Protein AF-A0AAV3XJ51-F1 (afdb_monomer_lite)

Foldseek 3Di:
DDDLADADDPDFDADPVRHGDVVVVVPPPRDGPDPPDDAADDPDPQLPQLQVLLCVLLVHDTAGQADFSVSSVDDLVSLVSSQVSCVQVQWHDDSVQCVVQRGSNSSSVVTDGHDDDDDDQDQDDDDDDDDPVRVVLVVVVDPCSCVPDDDDDDDDPDDDDVVVVVVVVVVVCRNDVVNVDDDDDDD

Structure (mmCIF, N/CA/C/O backbone):
data_AF-A0AAV3XJ51-F1
#
_entry.id   AF-A0AAV3XJ51-F1
#
loop_
_atom_site.group_PDB
_atom_site.id
_atom_site.type_symbol
_atom_site.label_atom_id
_atom_site.label_alt_id
_atom_site.label_comp_id
_atom_site.label_asym_id
_atom_site.label_entity_id
_atom_site.label_seq_id
_atom_site.pdbx_PDB_ins_code
_atom_site.Cartn_x
_atom_site.Cartn_y
_atom_site.Cartn_z
_atom_site.occupancy
_atom_site.B_iso_or_equiv
_atom_site.auth_seq_id
_atom_site.auth_comp_id
_atom_site.auth_asym_id
_atom_site.auth_atom_id
_atom_site.pdbx_PDB_model_num
ATOM 1 N N . MET A 1 1 ? 0.225 -11.303 14.166 1.00 56.75 1 MET A N 1
ATOM 2 C CA . MET A 1 1 ? -1.231 -11.486 14.336 1.00 56.75 1 MET A CA 1
ATOM 3 C C . MET A 1 1 ? -1.547 -11.345 15.816 1.00 56.75 1 MET A C 1
ATOM 5 O O . MET A 1 1 ? -1.065 -12.172 16.580 1.00 56.75 1 MET A O 1
ATOM 9 N N . MET A 1 2 ? -2.275 -10.297 16.213 1.00 58.38 2 MET A N 1
ATOM 10 C CA . MET A 1 2 ? -2.903 -10.202 17.539 1.00 58.38 2 MET A CA 1
ATOM 11 C C . MET A 1 2 ? -4.399 -10.511 17.397 1.00 58.38 2 MET A C 1
ATOM 13 O O . MET A 1 2 ? -5.002 -10.034 16.436 1.00 58.38 2 MET A O 1
ATOM 17 N N . PRO A 1 3 ? -4.997 -11.312 18.296 1.00 71.31 3 PRO A N 1
ATOM 18 C CA . PRO A 1 3 ? -6.448 -11.455 18.379 1.00 71.31 3 PRO A CA 1
ATOM 19 C C . PRO A 1 3 ? -7.117 -10.103 18.648 1.00 71.31 3 PRO A C 1
ATOM 21 O O . PRO A 1 3 ? -6.642 -9.349 19.492 1.00 71.31 3 PRO A O 1
ATOM 24 N N . SER A 1 4 ? -8.229 -9.821 17.968 1.00 68.12 4 SER A N 1
ATOM 25 C CA . SER A 1 4 ? -9.024 -8.601 18.179 1.00 68.12 4 SER A CA 1
ATOM 26 C C . SER A 1 4 ? -9.849 -8.627 19.470 1.00 68.12 4 SER A C 1
ATOM 28 O O . SER A 1 4 ? -10.361 -7.601 19.898 1.00 68.12 4 SER A O 1
ATOM 30 N N . ALA A 1 5 ? -9.999 -9.799 20.089 1.00 73.12 5 ALA A N 1
ATOM 31 C CA . ALA A 1 5 ? -10.689 -9.964 21.355 1.00 73.12 5 ALA A CA 1
ATOM 32 C C . ALA A 1 5 ? -10.121 -11.149 22.137 1.00 73.12 5 ALA A C 1
ATOM 34 O O . ALA A 1 5 ? -9.724 -12.169 21.565 1.00 73.12 5 ALA A O 1
ATOM 35 N N . PHE A 1 6 ? -10.157 -11.025 23.460 1.00 79.69 6 PHE A N 1
ATOM 36 C CA . PHE A 1 6 ? -9.876 -12.106 24.391 1.00 79.69 6 PHE A CA 1
ATOM 37 C C . PHE A 1 6 ? -11.105 -12.328 25.260 1.00 79.69 6 PHE A C 1
ATOM 39 O O . PHE A 1 6 ? -11.640 -11.384 25.839 1.00 79.69 6 PHE A O 1
ATOM 46 N N . VAL A 1 7 ? -11.546 -13.581 25.354 1.00 82.88 7 VAL A N 1
ATOM 47 C CA . VAL A 1 7 ? -12.677 -13.959 26.201 1.00 82.88 7 VAL A CA 1
ATOM 48 C C . VAL A 1 7 ? -12.209 -14.999 27.202 1.00 82.88 7 VAL A C 1
ATOM 50 O O . VAL A 1 7 ? -11.633 -16.023 26.833 1.00 82.88 7 VAL A O 1
ATOM 53 N N . MET A 1 8 ? -12.424 -14.704 28.480 1.00 84.38 8 MET A N 1
ATOM 54 C CA . MET A 1 8 ? -12.081 -15.602 29.570 1.00 84.38 8 MET A CA 1
ATOM 55 C C . MET A 1 8 ? -13.185 -16.649 29.725 1.00 84.38 8 MET A C 1
ATOM 57 O O . MET A 1 8 ? -14.366 -16.315 29.787 1.00 84.38 8 MET A O 1
ATOM 61 N N . LEU A 1 9 ? -12.789 -17.919 29.759 1.00 86.75 9 LEU A N 1
ATOM 62 C CA . LEU A 1 9 ? -13.674 -19.060 29.966 1.00 86.75 9 LEU A CA 1
ATOM 63 C C . LEU A 1 9 ? -13.204 -19.824 31.198 1.00 86.75 9 LEU A C 1
ATOM 65 O O . LEU A 1 9 ? -12.004 -20.043 31.361 1.00 86.75 9 LEU A O 1
ATOM 69 N N . GLU A 1 10 ? -14.140 -20.288 32.023 1.00 87.75 10 GLU A N 1
ATOM 70 C CA . GLU A 1 10 ? -13.815 -21.176 33.147 1.00 87.75 10 GLU A CA 1
ATOM 71 C C . GLU A 1 10 ? -13.295 -22.538 32.662 1.00 87.75 10 GLU A C 1
ATOM 73 O O . GLU A 1 10 ? -12.409 -23.129 33.275 1.00 87.75 10 GLU A O 1
ATOM 78 N N . SER A 1 11 ? -13.827 -23.040 31.542 1.00 90.44 11 SER A N 1
ATOM 79 C CA . SER A 1 11 ? -13.366 -24.273 30.903 1.00 90.44 11 SER A CA 1
ATOM 80 C C . SER A 1 11 ? -13.650 -24.273 29.400 1.00 90.44 11 SER A C 1
ATOM 82 O O . SER A 1 11 ? -14.574 -23.613 28.923 1.00 90.44 11 SER A O 1
ATOM 84 N N . LEU A 1 12 ? -12.840 -25.015 28.638 1.00 92.12 12 LEU A N 1
ATOM 85 C CA . LEU A 1 12 ? -13.081 -25.230 27.211 1.00 92.12 12 LEU A CA 1
ATOM 86 C C . LEU A 1 12 ? -14.122 -26.343 27.027 1.00 92.12 12 LEU A C 1
ATOM 88 O O . LEU A 1 12 ? -13.946 -27.414 27.610 1.00 92.12 12 LEU A O 1
ATOM 92 N N . PRO A 1 13 ? -15.159 -26.153 26.192 1.00 92.69 13 PRO A N 1
ATOM 93 C CA . PRO A 1 13 ? -16.050 -27.244 25.835 1.00 92.69 13 PRO A CA 1
ATOM 94 C C . PRO A 1 13 ? -15.270 -28.270 25.006 1.00 92.69 13 PRO A C 1
ATOM 96 O O . PRO A 1 13 ? -14.570 -27.921 24.049 1.00 92.69 13 PRO A O 1
ATOM 99 N N . LEU A 1 14 ? -15.369 -29.541 25.390 1.00 95.81 14 LEU A N 1
ATOM 100 C CA . LEU A 1 14 ? -14.662 -30.643 24.744 1.00 95.81 14 LEU A CA 1
ATOM 101 C C . LEU A 1 14 ? -15.659 -31.637 24.143 1.00 95.81 14 LEU A C 1
ATOM 103 O O . LEU A 1 14 ? -16.679 -31.966 24.745 1.00 95.81 14 LEU A O 1
ATOM 107 N N . LEU A 1 15 ? -15.317 -32.166 22.974 1.00 94.75 15 LEU A N 1
ATOM 108 C CA . LEU A 1 15 ? -15.937 -33.346 22.387 1.00 94.75 15 LEU A CA 1
ATOM 109 C C . LEU A 1 15 ? -15.584 -34.599 23.214 1.00 94.75 15 LEU A C 1
ATOM 111 O O . LEU A 1 15 ? -14.563 -34.610 23.907 1.00 94.75 15 LEU A O 1
ATOM 115 N N . PRO A 1 16 ? -16.326 -35.716 23.071 1.00 95.31 16 PRO A N 1
ATOM 116 C CA . PRO A 1 16 ? -16.031 -36.970 23.780 1.00 95.31 16 PRO A CA 1
ATOM 117 C C . PRO A 1 16 ? -14.617 -37.529 23.550 1.00 95.31 16 PRO A C 1
ATOM 119 O O . PRO A 1 16 ? -14.114 -38.307 24.352 1.00 95.31 16 PRO A O 1
ATOM 122 N N . ASN A 1 17 ?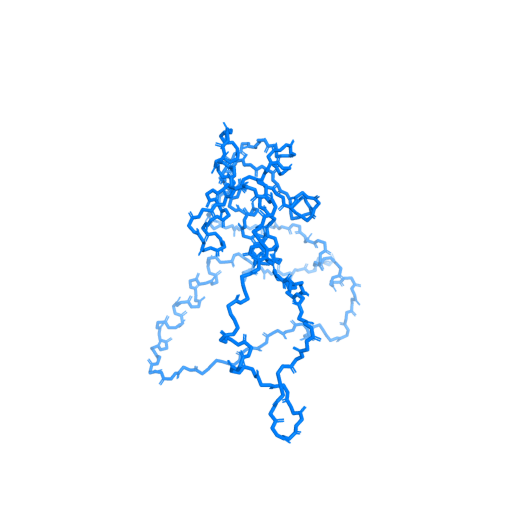 -13.962 -37.136 22.454 1.00 93.62 17 ASN A N 1
ATOM 123 C CA . ASN A 1 17 ? -12.582 -37.511 22.132 1.00 93.62 17 ASN A CA 1
ATOM 124 C C . ASN A 1 17 ? -11.525 -36.539 22.702 1.00 93.62 17 ASN A C 1
ATOM 126 O O . ASN A 1 17 ? -10.361 -36.617 22.313 1.00 93.62 17 ASN A O 1
ATOM 130 N N . GLY A 1 18 ? -11.925 -35.598 23.562 1.00 93.25 18 GLY A N 1
ATOM 131 C CA . GLY A 1 18 ? -11.048 -34.626 24.217 1.00 93.25 18 GLY A CA 1
ATOM 132 C C . GLY A 1 18 ? -10.626 -33.435 23.351 1.00 93.25 18 GLY A C 1
ATOM 133 O O . GLY A 1 18 ? -9.876 -32.584 23.822 1.00 93.25 18 GLY A O 1
ATOM 134 N N . LYS A 1 19 ? -11.081 -33.337 22.094 1.00 95.44 19 LYS A N 1
ATOM 135 C CA . LYS A 1 19 ? -10.822 -32.159 21.248 1.00 95.44 19 LYS A CA 1
ATOM 136 C C . LYS A 1 19 ? -11.759 -31.015 21.615 1.00 95.44 19 LYS A C 1
ATOM 138 O O . LYS A 1 19 ? -12.900 -31.256 21.983 1.00 95.44 19 LYS A O 1
ATOM 143 N N . VAL A 1 20 ? -11.305 -29.779 21.430 1.00 94.69 20 VAL A N 1
ATOM 144 C CA . VAL A 1 20 ? -12.143 -28.585 21.615 1.00 94.69 20 VAL A CA 1
ATOM 145 C C . VAL A 1 20 ? -13.349 -28.624 20.676 1.00 94.69 20 VAL A C 1
ATOM 147 O O . VAL A 1 20 ? -13.193 -28.762 19.459 1.00 94.69 20 VAL A O 1
ATOM 150 N N . ASP A 1 21 ? -14.540 -28.461 21.242 1.00 94.50 21 ASP A N 1
ATOM 151 C CA . ASP A 1 21 ? -15.780 -28.317 20.492 1.00 94.50 21 ASP A CA 1
ATOM 152 C C . ASP A 1 21 ? -15.937 -26.863 20.020 1.00 94.50 21 ASP A C 1
ATOM 154 O O . ASP A 1 21 ? -16.404 -25.977 20.738 1.00 94.50 21 ASP A O 1
ATOM 158 N N . ARG A 1 22 ? -15.515 -26.608 18.777 1.00 90.94 22 ARG A N 1
ATOM 159 C CA . ARG A 1 22 ? -15.607 -25.278 18.157 1.00 90.94 22 ARG A CA 1
ATOM 160 C C . ARG A 1 22 ? -17.047 -24.832 17.911 1.00 90.94 22 ARG A C 1
ATOM 162 O O . ARG A 1 22 ? -17.290 -23.633 17.883 1.00 90.94 22 ARG A O 1
ATOM 169 N N . ILE A 1 23 ? -17.984 -25.764 17.726 1.00 87.38 23 ILE A N 1
ATOM 170 C CA . ILE A 1 23 ? -19.395 -25.426 17.505 1.00 87.38 23 ILE A CA 1
ATOM 171 C C . ILE A 1 23 ? -20.004 -24.960 18.825 1.00 87.38 23 ILE A C 1
ATOM 173 O O . ILE A 1 23 ? -20.676 -23.934 18.855 1.00 87.38 23 ILE A O 1
ATOM 177 N N . ALA A 1 24 ? -19.710 -25.660 19.923 1.00 88.75 24 ALA 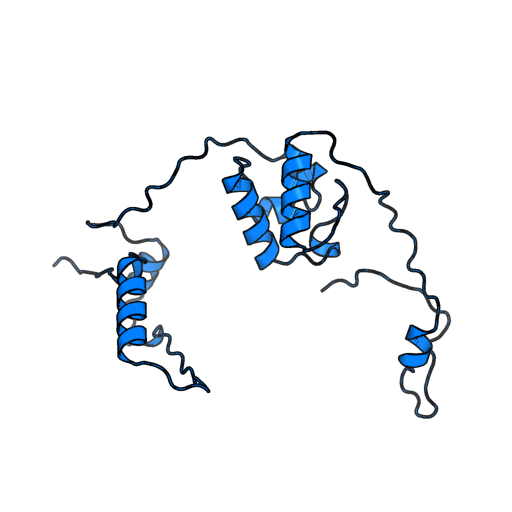A N 1
ATOM 178 C CA . ALA A 1 24 ? -20.105 -25.211 21.252 1.00 88.75 24 ALA A CA 1
ATOM 179 C C . ALA A 1 24 ? -19.518 -23.827 21.576 1.00 88.75 24 ALA A C 1
ATOM 181 O O . ALA A 1 24 ? -20.255 -22.968 22.046 1.00 88.75 24 ALA A O 1
ATOM 182 N N . LEU A 1 25 ? -18.240 -23.574 21.251 1.00 86.94 25 LEU A N 1
ATOM 183 C CA . LEU A 1 25 ? -17.618 -22.252 21.426 1.00 86.94 25 LEU A CA 1
ATOM 184 C C . LEU A 1 25 ? -18.322 -21.135 20.641 1.00 86.94 25 LEU A C 1
ATOM 186 O O . LEU A 1 25 ? -18.469 -20.043 21.175 1.00 86.94 25 LEU A O 1
ATOM 190 N N . LEU A 1 26 ? -18.757 -21.393 19.403 1.00 82.25 26 LEU A N 1
ATOM 191 C CA . LEU A 1 26 ? -19.471 -20.406 18.578 1.00 82.25 26 LEU A CA 1
ATOM 192 C C . LEU A 1 26 ? -20.866 -20.066 19.123 1.00 82.25 26 LEU A C 1
ATOM 194 O O . LEU A 1 26 ? -21.370 -18.980 18.857 1.00 82.25 26 LEU A O 1
ATOM 198 N N . HIS A 1 27 ? -21.492 -20.990 19.857 1.00 82.69 27 HIS A N 1
ATOM 199 C CA . HIS A 1 27 ? -22.813 -20.792 20.461 1.00 82.69 27 HIS A CA 1
ATOM 200 C C . HIS A 1 27 ? -22.766 -20.237 21.883 1.00 82.69 27 HIS A C 1
ATOM 202 O O . HIS A 1 27 ? -23.802 -19.834 22.416 1.00 82.69 27 HIS A O 1
ATOM 208 N N . LEU A 1 28 ? -21.593 -20.208 22.515 1.00 80.25 28 LEU A N 1
ATOM 209 C CA . LEU A 1 28 ? -21.421 -19.373 23.687 1.00 80.25 28 LEU A CA 1
ATOM 210 C C . LEU A 1 28 ? -21.605 -17.930 23.200 1.00 80.25 28 LEU A C 1
ATOM 212 O O . LEU A 1 28 ? -20.899 -17.495 22.293 1.00 80.25 28 LEU A O 1
ATOM 216 N N . ASN A 1 29 ? -22.571 -17.199 23.763 1.00 68.00 29 ASN A N 1
ATOM 217 C CA . ASN A 1 29 ? -22.740 -15.761 23.531 1.00 68.00 29 ASN A CA 1
ATOM 218 C C . ASN A 1 29 ? -21.563 -15.015 24.179 1.00 68.00 29 ASN A C 1
ATOM 220 O O . ASN A 1 29 ? -21.716 -14.315 25.179 1.00 68.00 29 ASN A O 1
ATOM 224 N N . LEU A 1 30 ? -20.364 -15.248 23.648 1.00 70.81 30 LEU A N 1
ATOM 225 C CA . LEU A 1 30 ? -19.116 -14.625 24.034 1.00 70.81 30 LEU A CA 1
ATOM 226 C C . LEU A 1 30 ? -19.161 -13.218 23.473 1.00 70.81 30 LEU A C 1
ATOM 228 O O . LEU A 1 30 ? -18.618 -12.942 22.407 1.00 70.81 30 LEU A O 1
ATOM 232 N N . THR A 1 31 ? -19.872 -12.338 24.166 1.00 64.38 31 THR A N 1
ATOM 233 C CA . THR A 1 31 ? -19.753 -10.915 23.905 1.00 64.38 31 THR A CA 1
ATOM 234 C C . THR A 1 31 ? -18.346 -10.540 24.353 1.00 64.38 31 THR A C 1
ATOM 236 O O . THR A 1 31 ? -18.052 -10.655 25.549 1.00 64.38 31 THR A O 1
ATOM 239 N N . PRO A 1 32 ? -17.439 -10.161 23.435 1.00 63.16 32 PRO A N 1
ATOM 240 C CA . PRO A 1 32 ? -16.202 -9.545 23.870 1.00 63.16 32 PRO A CA 1
ATOM 241 C C . PRO A 1 32 ? -16.565 -8.333 24.741 1.00 63.16 32 PRO A C 1
ATOM 243 O O . PRO A 1 32 ? -17.613 -7.719 24.506 1.00 63.16 32 PRO A O 1
ATOM 246 N N . PRO A 1 33 ? -15.765 -8.008 25.770 1.00 60.94 33 PRO A N 1
ATOM 247 C CA . PRO A 1 33 ? -15.978 -6.774 26.517 1.00 60.94 33 PRO A CA 1
ATOM 248 C C . PRO A 1 33 ? -16.135 -5.615 25.525 1.00 60.94 33 PRO A C 1
ATOM 250 O O . PRO A 1 33 ? -15.446 -5.602 24.500 1.00 60.94 33 PRO A O 1
ATOM 253 N N . GLU A 1 34 ? -17.077 -4.698 25.786 1.00 58.47 34 GLU A N 1
ATOM 254 C CA . GLU A 1 34 ? -17.223 -3.515 24.935 1.00 58.47 34 GLU A CA 1
ATOM 255 C C . GLU A 1 34 ? -15.841 -2.868 24.780 1.00 58.47 34 GLU A C 1
ATOM 257 O O . GLU A 1 34 ? -15.127 -2.747 25.784 1.00 58.47 34 GLU A O 1
ATOM 262 N N . PRO A 1 35 ? -15.431 -2.503 23.551 1.00 58.03 35 PRO A N 1
ATOM 263 C CA . PRO A 1 35 ? -14.169 -1.811 23.362 1.00 58.03 35 PRO A CA 1
ATOM 264 C C . PRO A 1 35 ? -14.147 -0.596 24.295 1.00 58.03 35 PRO A C 1
ATOM 266 O O . PRO A 1 35 ? -15.081 0.208 24.298 1.00 58.03 35 PRO A O 1
ATOM 269 N N . GLU A 1 36 ? -13.103 -0.475 25.122 1.00 55.19 36 GLU A N 1
ATOM 270 C CA . GLU A 1 36 ? -12.971 0.647 26.066 1.00 55.19 36 GLU A CA 1
ATOM 271 C C . GLU A 1 36 ? -13.003 2.001 25.332 1.00 55.19 36 GLU A C 1
ATOM 273 O O . GLU A 1 36 ? -13.420 3.024 25.884 1.00 55.19 36 GLU A O 1
ATOM 278 N N . THR A 1 37 ? -12.612 2.005 24.056 1.00 60.31 37 THR A N 1
ATOM 279 C CA . THR A 1 37 ? -12.698 3.145 23.154 1.00 60.31 37 THR A CA 1
ATOM 280 C C . THR A 1 37 ? -14.125 3.331 22.645 1.00 60.31 37 THR A C 1
ATOM 282 O O . THR A 1 37 ? -14.569 2.741 21.662 1.00 60.31 37 THR A O 1
ATOM 285 N N . LYS A 1 38 ? -14.856 4.237 23.301 1.00 69.44 38 LYS A N 1
ATOM 286 C CA . LYS A 1 38 ? -16.087 4.802 22.737 1.00 69.44 38 LYS A CA 1
ATOM 287 C C . LYS A 1 38 ? -15.787 5.374 21.354 1.00 69.44 38 LYS A C 1
ATOM 289 O O . LYS A 1 38 ? -14.807 6.094 21.184 1.00 69.44 38 LYS A O 1
ATOM 294 N N . PHE A 1 39 ? -16.667 5.110 20.394 1.00 83.00 39 PHE A N 1
ATOM 295 C CA . PHE A 1 39 ? -16.602 5.737 19.081 1.00 83.00 39 PHE A CA 1
ATOM 296 C C . PHE A 1 39 ? -16.615 7.270 19.220 1.00 83.00 39 PHE A C 1
ATOM 298 O O . PHE A 1 39 ? -17.572 7.848 19.741 1.00 83.00 39 PHE A O 1
ATOM 305 N N . VAL A 1 40 ? -15.549 7.923 18.750 1.00 91.81 40 VAL A N 1
ATOM 306 C CA . VAL A 1 40 ? -15.416 9.387 18.719 1.00 91.81 40 VAL A CA 1
ATOM 307 C C . VAL A 1 40 ? -15.266 9.837 17.273 1.00 91.81 40 VAL A C 1
ATOM 309 O O . VAL A 1 40 ? -14.356 9.399 16.569 1.00 91.81 40 VAL A O 1
ATOM 312 N N . GLN A 1 41 ? -16.164 10.719 16.833 1.00 91.94 41 GLN A N 1
ATOM 313 C CA . GLN A 1 41 ? -16.151 11.243 15.469 1.00 91.94 41 GLN A CA 1
ATOM 314 C C . GLN A 1 41 ? -14.988 12.224 15.240 1.00 91.94 41 GLN A C 1
ATOM 316 O O . GLN A 1 41 ? -14.598 12.933 16.170 1.00 91.94 41 GLN A O 1
ATOM 321 N N . PRO A 1 42 ? -14.479 12.321 13.997 1.00 92.69 42 PRO A N 1
ATOM 322 C CA . PRO A 1 42 ? -13.542 13.362 13.593 1.00 92.69 42 PRO A CA 1
ATOM 323 C C . PRO A 1 42 ? -14.037 14.772 13.920 1.00 92.69 42 PRO A C 1
ATOM 325 O O . PRO A 1 42 ? -15.171 15.132 13.610 1.00 92.69 42 PRO A O 1
ATOM 328 N N . THR A 1 43 ? -13.159 15.582 14.500 1.00 93.56 43 THR A N 1
ATOM 329 C CA . THR A 1 43 ? -13.424 16.978 14.877 1.00 93.56 43 THR A CA 1
ATOM 330 C C . THR A 1 43 ? -12.714 17.975 13.964 1.00 93.56 43 THR A C 1
ATOM 332 O O . THR A 1 43 ? -13.182 19.102 13.796 1.00 93.56 43 THR A O 1
ATOM 335 N N . THR A 1 44 ? -11.610 17.566 13.331 1.00 95.56 44 THR A N 1
ATOM 336 C CA . THR A 1 44 ? -10.832 18.401 12.406 1.00 95.56 44 THR A CA 1
ATOM 337 C C . THR A 1 44 ? -10.932 17.924 10.956 1.00 95.56 44 THR A C 1
ATOM 339 O O . THR A 1 44 ? -11.225 16.762 10.670 1.00 95.56 44 THR A O 1
ATOM 342 N N . THR A 1 45 ? -10.622 18.813 10.006 1.00 95.19 45 THR A N 1
ATOM 343 C CA . THR A 1 45 ? -10.569 18.469 8.575 1.00 95.19 45 THR A CA 1
ATOM 344 C C . THR A 1 45 ? -9.567 17.346 8.287 1.00 95.19 45 THR A C 1
ATOM 346 O O . THR A 1 45 ? -9.852 16.474 7.471 1.00 95.19 45 THR A O 1
ATOM 349 N N . ILE A 1 46 ? -8.410 17.343 8.963 1.00 96.44 46 ILE A N 1
ATOM 350 C CA . ILE A 1 46 ? -7.376 16.310 8.790 1.00 96.44 46 ILE A CA 1
ATOM 351 C C . ILE A 1 46 ? -7.899 14.957 9.275 1.00 96.44 46 ILE A C 1
ATOM 353 O O . ILE A 1 46 ? -7.815 13.975 8.540 1.00 96.44 46 ILE A O 1
ATOM 357 N N . GLU A 1 47 ? -8.494 14.914 10.470 1.00 97.56 47 GLU A N 1
ATOM 358 C CA . GLU A 1 47 ? -9.101 13.693 11.010 1.00 97.56 47 GLU A CA 1
ATOM 359 C C . GLU A 1 47 ? -10.198 13.161 10.084 1.00 97.56 47 GLU A C 1
ATOM 361 O O . GLU A 1 47 ? -10.244 11.964 9.821 1.00 97.56 47 GLU A O 1
ATOM 366 N N . GLY A 1 48 ? -11.045 14.038 9.536 1.00 97.19 48 GLY A N 1
ATOM 367 C CA . GLY A 1 48 ? -12.117 13.643 8.619 1.00 97.19 48 GLY A CA 1
ATOM 368 C C . GLY A 1 48 ? -11.589 13.019 7.325 1.00 97.19 48 GLY A C 1
ATOM 369 O O . GLY A 1 48 ? -12.114 12.004 6.862 1.00 97.19 48 GLY A O 1
ATOM 370 N N . VAL A 1 49 ? -10.518 13.582 6.756 1.00 97.19 49 VAL A N 1
ATOM 371 C CA . VAL A 1 49 ? -9.850 13.016 5.573 1.00 97.19 49 VAL A CA 1
ATOM 372 C C . VAL A 1 49 ? -9.233 11.654 5.896 1.00 97.19 49 VAL A C 1
ATOM 374 O O . VAL A 1 49 ? -9.431 10.704 5.139 1.00 97.19 49 VAL A O 1
ATOM 377 N N . LEU A 1 50 ? -8.520 11.535 7.019 1.00 97.69 50 LEU A N 1
ATOM 378 C CA . LEU A 1 50 ? -7.898 10.277 7.436 1.00 97.69 50 LEU A CA 1
ATOM 379 C C . LEU A 1 50 ? -8.940 9.192 7.735 1.00 97.69 50 LEU A C 1
ATOM 381 O O . LEU A 1 50 ? -8.795 8.078 7.237 1.00 97.69 50 LEU A O 1
ATOM 385 N N . ALA A 1 51 ? -10.017 9.526 8.450 1.00 97.75 51 ALA A N 1
ATOM 386 C CA . ALA A 1 51 ? -11.114 8.608 8.754 1.00 97.75 51 ALA A CA 1
ATOM 387 C C . ALA A 1 51 ? -11.762 8.054 7.486 1.00 97.75 51 ALA A C 1
ATOM 389 O O . ALA A 1 51 ? -11.957 6.845 7.366 1.00 97.75 51 ALA A O 1
ATOM 390 N N . LYS A 1 52 ? -12.022 8.919 6.498 1.00 97.75 52 LYS A N 1
ATOM 391 C CA . LYS A 1 52 ? -12.550 8.495 5.198 1.00 97.75 52 LYS A CA 1
ATOM 392 C C . LYS A 1 52 ? -11.588 7.547 4.479 1.00 97.75 52 LYS A C 1
ATOM 394 O O . LYS A 1 52 ? -12.008 6.503 3.989 1.00 97.75 52 LYS A O 1
ATOM 399 N N . ILE A 1 53 ? -10.300 7.888 4.426 1.00 97.81 53 ILE A N 1
ATOM 400 C CA . ILE A 1 53 ? -9.283 7.043 3.787 1.00 97.81 53 ILE A CA 1
ATOM 401 C C . ILE A 1 53 ? -9.211 5.673 4.468 1.00 97.81 53 ILE A C 1
ATOM 403 O O . ILE A 1 53 ? -9.134 4.655 3.782 1.00 97.81 53 ILE A O 1
ATOM 407 N N . TRP A 1 54 ? -9.240 5.635 5.800 1.00 97.75 54 TRP A N 1
ATOM 408 C CA . TRP A 1 54 ? -9.175 4.393 6.566 1.00 97.75 54 TRP A CA 1
ATOM 409 C C . TRP A 1 54 ? -10.405 3.527 6.333 1.00 97.75 54 TRP A C 1
ATOM 411 O O . TRP A 1 54 ? -10.241 2.357 6.001 1.00 97.75 54 TRP A O 1
ATOM 421 N N . ALA A 1 55 ? -11.606 4.105 6.393 1.00 97.06 55 ALA A N 1
ATOM 422 C CA . ALA A 1 55 ? -12.853 3.409 6.083 1.00 97.06 55 ALA A CA 1
ATOM 423 C C . ALA A 1 55 ? -12.809 2.751 4.690 1.00 97.06 55 ALA A C 1
ATOM 425 O O . ALA A 1 55 ? -13.124 1.571 4.538 1.00 97.06 55 ALA A O 1
ATOM 426 N N . GLU A 1 56 ? -12.331 3.473 3.671 1.00 97.25 56 GLU A N 1
ATOM 427 C CA . GLU A 1 56 ? -12.222 2.948 2.306 1.00 97.25 56 GLU A CA 1
ATOM 428 C C . GLU A 1 56 ? -11.162 1.843 2.149 1.00 97.25 56 GLU A C 1
ATOM 430 O O . GLU A 1 56 ? -11.357 0.908 1.370 1.00 97.25 56 GLU A O 1
ATOM 435 N N . VAL A 1 57 ? -10.013 1.967 2.821 1.00 96.81 57 VAL A N 1
ATOM 436 C CA . VAL A 1 57 ? -8.908 0.998 2.717 1.00 96.81 57 VAL A CA 1
ATOM 437 C C . VAL A 1 57 ? -9.222 -0.275 3.504 1.00 96.81 57 VAL A C 1
ATOM 439 O O . VAL A 1 57 ? -9.010 -1.372 2.992 1.00 96.81 57 VAL A O 1
ATOM 442 N N . LEU A 1 58 ? -9.773 -0.128 4.709 1.00 95.19 58 LEU A N 1
ATOM 443 C CA . LEU A 1 58 ? -10.166 -1.228 5.594 1.00 95.19 58 LEU A CA 1
ATOM 444 C C . LEU A 1 58 ? -11.519 -1.845 5.202 1.00 95.19 58 LEU A C 1
ATOM 446 O O . LEU A 1 58 ? -11.840 -2.942 5.648 1.00 95.19 58 LEU A O 1
ATOM 450 N N . ARG A 1 59 ? -12.288 -1.177 4.327 1.00 95.69 59 ARG A N 1
ATOM 451 C CA . ARG A 1 59 ? -13.627 -1.588 3.864 1.00 95.69 59 ARG A CA 1
ATOM 452 C C . ARG A 1 59 ? -14.636 -1.731 5.008 1.00 95.69 59 ARG A C 1
ATOM 454 O O . ARG A 1 59 ? -15.400 -2.692 5.053 1.00 95.69 59 ARG A O 1
ATOM 461 N N . ILE A 1 60 ? -14.643 -0.751 5.903 1.00 94.06 60 ILE A N 1
ATOM 462 C CA . ILE A 1 60 ? -15.566 -0.645 7.041 1.00 94.06 60 ILE A CA 1
ATOM 463 C C . ILE A 1 60 ? -16.358 0.658 6.949 1.00 94.06 60 ILE A C 1
ATOM 465 O O . ILE A 1 60 ? -15.929 1.602 6.289 1.00 94.06 60 ILE A O 1
ATOM 469 N N . GLU A 1 61 ? -17.532 0.710 7.577 1.00 90.56 61 GLU A N 1
ATOM 470 C CA . GLU A 1 61 ? -18.446 1.849 7.421 1.00 90.56 61 GLU A CA 1
ATOM 471 C C . GLU A 1 61 ? -17.944 3.122 8.107 1.00 90.56 61 GLU A C 1
ATOM 473 O O . GLU A 1 61 ? -18.063 4.214 7.552 1.00 90.56 61 GLU A O 1
ATOM 478 N N . GLN A 1 62 ? -17.410 2.995 9.324 1.00 90.12 62 GLN A N 1
ATOM 479 C CA . GLN A 1 62 ? -16.993 4.122 10.154 1.00 90.12 62 GLN A CA 1
ATOM 480 C C . GLN A 1 62 ? -15.719 3.778 10.921 1.00 90.12 62 GLN A C 1
ATOM 482 O O . GLN A 1 62 ? -15.489 2.621 11.267 1.00 90.12 62 GLN A O 1
ATOM 487 N N . VAL A 1 63 ? -14.912 4.806 11.179 1.00 94.00 63 VAL A N 1
ATOM 488 C CA . VAL A 1 63 ? -13.671 4.728 11.954 1.00 94.00 63 VAL A CA 1
ATOM 489 C C . VAL A 1 63 ? -13.665 5.882 12.946 1.00 94.00 63 VAL A C 1
ATOM 491 O O . VAL A 1 63 ? -13.781 7.044 12.547 1.00 94.00 63 VAL A O 1
ATOM 494 N N . GLY A 1 64 ? -13.574 5.563 14.230 1.00 94.62 64 GLY A N 1
ATOM 495 C CA . GLY A 1 64 ? -13.393 6.525 15.304 1.00 94.62 64 GLY A CA 1
ATOM 496 C C . GLY A 1 64 ? -11.956 7.036 15.358 1.00 94.62 64 GLY A C 1
ATOM 497 O O . GLY A 1 64 ? -11.012 6.344 14.979 1.00 94.62 64 GLY A O 1
ATOM 498 N N . ILE A 1 65 ? -11.754 8.255 15.864 1.00 96.62 65 ILE A N 1
ATOM 499 C CA . ILE A 1 65 ? -10.414 8.863 15.860 1.00 96.62 65 ILE A CA 1
ATOM 500 C C . ILE A 1 65 ? -9.396 8.148 16.762 1.00 96.62 65 ILE A C 1
ATOM 502 O O . ILE A 1 65 ? -8.193 8.337 16.587 1.00 96.62 65 ILE A O 1
ATOM 506 N N . HIS A 1 66 ? -9.878 7.341 17.709 1.00 95.50 66 HIS A N 1
ATOM 507 C CA . HIS A 1 66 ? -9.075 6.560 18.651 1.00 95.50 66 HIS A CA 1
ATOM 508 C C . HIS A 1 66 ? -9.023 5.069 18.306 1.00 95.50 66 HIS A C 1
ATOM 510 O O . HIS A 1 66 ? -8.411 4.306 19.049 1.00 95.50 66 HIS A O 1
ATOM 516 N N . ASP A 1 67 ? -9.637 4.650 17.197 1.00 92.88 67 ASP A N 1
ATOM 517 C CA . ASP A 1 67 ? -9.559 3.259 16.771 1.00 92.88 67 ASP A CA 1
ATOM 518 C C . ASP A 1 67 ? -8.146 2.958 16.262 1.00 92.88 67 ASP A C 1
ATOM 520 O O . ASP A 1 67 ? -7.554 3.738 15.506 1.00 92.88 67 ASP A O 1
ATOM 524 N N . ASN A 1 68 ? -7.602 1.814 16.673 1.00 94.44 68 ASN A N 1
ATOM 525 C CA . ASN A 1 68 ? -6.285 1.377 16.242 1.00 94.44 68 ASN A CA 1
ATOM 526 C C . ASN A 1 68 ? -6.350 0.765 14.832 1.00 94.44 68 ASN A C 1
ATOM 528 O O . ASN A 1 68 ? -7.082 -0.196 14.591 1.00 94.44 68 ASN A O 1
ATOM 532 N N . PHE A 1 69 ? -5.530 1.271 13.907 1.00 95.50 69 PHE A N 1
ATOM 533 C CA . PHE A 1 69 ? -5.481 0.808 12.514 1.00 95.50 69 PHE A CA 1
ATOM 534 C C . PHE A 1 69 ? -5.310 -0.709 12.379 1.00 95.50 69 PHE A C 1
ATOM 536 O O . PHE A 1 69 ? -5.941 -1.342 11.533 1.00 95.50 69 PHE A O 1
ATOM 543 N N . PHE A 1 70 ? -4.427 -1.292 13.189 1.00 93.56 70 PHE A N 1
ATOM 544 C CA . PHE A 1 70 ? -4.038 -2.695 13.092 1.00 93.56 70 PHE A CA 1
ATOM 545 C C . PHE A 1 70 ? -5.051 -3.620 13.771 1.00 93.56 70 PHE A C 1
ATOM 547 O O . PHE A 1 70 ? -5.256 -4.741 13.308 1.00 93.56 70 PHE A O 1
ATOM 554 N N . GLU A 1 71 ? -5.730 -3.150 14.818 1.00 91.38 71 GLU A N 1
ATOM 555 C CA . GLU A 1 71 ? -6.840 -3.885 15.442 1.00 91.38 71 GLU A CA 1
ATOM 556 C C . GLU A 1 71 ? -8.066 -3.949 14.524 1.00 91.38 71 GLU A C 1
ATOM 558 O O . GLU A 1 71 ? -8.769 -4.959 14.502 1.00 91.38 71 GLU A O 1
ATOM 563 N N . LEU A 1 72 ? -8.256 -2.930 13.679 1.00 90.38 72 LEU A N 1
ATOM 564 C CA . LEU A 1 72 ? -9.265 -2.913 12.616 1.00 90.38 72 LEU A CA 1
ATOM 565 C C . LEU A 1 72 ? -8.904 -3.786 11.395 1.00 90.38 72 LEU A C 1
ATOM 567 O O . LEU A 1 72 ? -9.617 -3.770 10.392 1.00 90.38 72 LEU A O 1
ATOM 571 N N . GLY A 1 73 ? -7.811 -4.554 11.454 1.00 88.88 73 GLY A N 1
ATOM 572 C CA . GLY A 1 73 ? -7.374 -5.437 10.368 1.00 88.88 73 GLY A CA 1
ATOM 573 C C . GLY A 1 73 ? -6.393 -4.798 9.384 1.00 88.88 73 GLY A C 1
ATOM 574 O O . GLY A 1 73 ? -6.123 -5.375 8.330 1.00 88.88 73 GLY A O 1
ATOM 575 N N . GLY A 1 74 ? -5.839 -3.630 9.715 1.00 93.25 74 GLY A N 1
ATOM 576 C CA . GLY A 1 74 ? -4.748 -3.019 8.970 1.00 93.25 74 GLY A CA 1
ATOM 577 C C . GLY A 1 74 ? -3.496 -3.900 8.940 1.00 93.25 74 GLY A C 1
ATOM 578 O O . GLY A 1 74 ? -3.100 -4.495 9.940 1.00 93.25 74 GLY A O 1
ATOM 579 N N . ASP A 1 75 ? -2.835 -3.951 7.787 1.00 93.56 75 ASP A N 1
ATOM 580 C CA . ASP A 1 75 ? -1.536 -4.595 7.598 1.00 93.56 75 ASP A CA 1
ATOM 581 C C . ASP A 1 75 ? -0.570 -3.659 6.858 1.00 93.56 75 ASP A C 1
ATOM 583 O O . ASP A 1 75 ? -0.913 -2.525 6.526 1.00 93.56 75 ASP A O 1
ATOM 587 N N . SER A 1 76 ? 0.647 -4.124 6.563 1.00 92.31 76 SER A N 1
ATOM 588 C CA . SER A 1 76 ? 1.649 -3.311 5.865 1.00 92.31 76 SER A CA 1
ATOM 589 C C . SER A 1 76 ? 1.203 -2.833 4.476 1.00 92.31 76 SER A C 1
ATOM 591 O O . SER A 1 76 ? 1.562 -1.725 4.076 1.00 92.31 76 SER A O 1
ATOM 593 N N . ILE A 1 77 ? 0.430 -3.631 3.733 1.00 93.38 77 ILE A N 1
ATOM 594 C CA . ILE A 1 77 ? -0.072 -3.254 2.405 1.00 93.38 77 ILE A CA 1
ATOM 595 C C . ILE A 1 77 ? -1.134 -2.165 2.562 1.00 93.38 77 ILE A C 1
ATOM 597 O O . ILE A 1 77 ? -1.082 -1.150 1.863 1.00 93.38 77 ILE A O 1
ATOM 601 N N . LEU A 1 78 ? -2.058 -2.336 3.507 1.00 96.38 78 LEU A N 1
ATOM 602 C CA . LEU A 1 78 ? -3.098 -1.354 3.796 1.00 96.38 78 LEU A CA 1
ATOM 603 C C . LEU A 1 78 ? -2.509 -0.058 4.361 1.00 96.38 78 LEU A C 1
ATOM 605 O O . LEU A 1 78 ? -2.938 1.019 3.951 1.00 96.38 78 LEU A O 1
ATOM 609 N N . SER A 1 79 ? -1.465 -0.124 5.193 1.00 95.75 79 SER A N 1
ATOM 610 C CA . SER A 1 79 ? -0.720 1.057 5.638 1.00 95.75 79 SER A CA 1
ATOM 611 C C . SER A 1 79 ? -0.149 1.833 4.452 1.00 95.75 79 SER A C 1
ATOM 613 O O . SER A 1 79 ? -0.339 3.044 4.359 1.00 95.75 79 SER A O 1
ATOM 615 N N . ILE A 1 80 ? 0.511 1.154 3.506 1.00 95.44 80 ILE A N 1
ATOM 616 C CA . ILE A 1 80 ? 1.071 1.803 2.309 1.00 95.44 80 ILE A CA 1
ATOM 617 C C . ILE A 1 80 ? -0.039 2.455 1.477 1.00 95.44 80 ILE A C 1
ATOM 619 O O . ILE A 1 80 ? 0.121 3.591 1.027 1.00 95.44 80 ILE A O 1
ATOM 623 N N . GLN A 1 81 ? -1.176 1.777 1.296 1.00 96.62 81 GLN A N 1
ATOM 624 C CA . GLN A 1 81 ? -2.313 2.323 0.554 1.00 96.62 81 GLN A CA 1
ATOM 625 C C . GLN A 1 81 ? -2.926 3.548 1.242 1.00 96.62 81 GLN A C 1
ATOM 627 O O . GLN A 1 81 ? -3.164 4.557 0.575 1.00 96.62 81 GLN A O 1
ATOM 632 N N . ALA A 1 82 ? -3.153 3.485 2.556 1.00 96.94 82 ALA A N 1
ATOM 633 C CA . ALA A 1 82 ? -3.692 4.593 3.339 1.00 96.94 82 ALA A CA 1
ATOM 634 C C . ALA A 1 82 ? -2.773 5.819 3.263 1.00 96.94 82 ALA A C 1
ATOM 636 O O . ALA A 1 82 ? -3.226 6.918 2.950 1.00 96.94 82 ALA A O 1
ATOM 637 N N . ILE A 1 83 ? -1.464 5.617 3.436 1.00 96.38 83 ILE A N 1
ATOM 638 C CA . ILE A 1 83 ? -0.458 6.679 3.333 1.00 96.38 83 ILE A CA 1
ATOM 639 C C . ILE A 1 83 ? -0.389 7.257 1.917 1.00 96.38 83 ILE A C 1
ATOM 641 O O . ILE A 1 83 ? -0.336 8.473 1.749 1.00 96.38 83 ILE A O 1
ATOM 645 N N . ALA A 1 84 ? -0.439 6.421 0.878 1.00 94.50 84 ALA A N 1
ATOM 646 C CA . ALA A 1 84 ? -0.452 6.893 -0.504 1.00 94.50 84 ALA A CA 1
ATOM 647 C C . ALA A 1 84 ? -1.690 7.756 -0.807 1.00 94.50 84 ALA A C 1
ATOM 649 O O . ALA A 1 84 ? -1.572 8.784 -1.475 1.00 94.50 84 ALA A O 1
ATOM 650 N N . ARG A 1 85 ? -2.871 7.373 -0.301 1.00 95.88 85 ARG A N 1
ATOM 651 C CA . ARG A 1 85 ? -4.102 8.171 -0.432 1.00 95.88 85 ARG A CA 1
ATOM 652 C C . ARG A 1 85 ? -4.034 9.466 0.376 1.00 95.88 85 ARG A C 1
ATOM 654 O O . ARG A 1 85 ? -4.434 10.503 -0.143 1.00 95.88 85 ARG A O 1
ATOM 661 N N . ALA A 1 86 ? -3.474 9.435 1.585 1.00 95.56 86 ALA A N 1
ATOM 662 C CA . ALA A 1 86 ? -3.284 10.628 2.410 1.00 95.56 86 ALA A CA 1
ATOM 663 C C . ALA A 1 86 ? -2.344 11.635 1.730 1.00 95.56 86 ALA A C 1
ATOM 665 O O . ALA A 1 86 ? -2.700 12.803 1.582 1.00 95.56 86 ALA A O 1
ATOM 666 N N . ASN A 1 87 ? -1.213 11.164 1.195 1.00 93.88 87 ASN A N 1
ATOM 667 C CA . ASN A 1 87 ? -0.273 11.994 0.438 1.00 93.88 87 ASN A CA 1
ATOM 668 C C . ASN A 1 87 ? -0.935 12.612 -0.807 1.00 93.88 87 ASN A C 1
ATOM 670 O O . ASN A 1 87 ? -0.735 13.793 -1.090 1.00 93.88 87 ASN A O 1
ATOM 674 N N . LYS A 1 88 ? -1.781 11.853 -1.523 1.00 92.00 88 LYS A N 1
ATOM 675 C CA . LYS A 1 88 ? -2.592 12.378 -2.640 1.00 92.00 88 LYS A CA 1
ATOM 676 C C . LYS A 1 88 ? -3.631 13.413 -2.202 1.00 92.00 88 LYS A C 1
ATOM 678 O O . LYS A 1 88 ? -3.975 14.279 -2.995 1.00 92.00 88 LYS A O 1
ATOM 683 N N . ALA A 1 89 ? -4.109 13.341 -0.963 1.00 93.44 89 ALA A N 1
ATOM 684 C CA . ALA A 1 89 ? -4.999 14.332 -0.362 1.00 93.44 89 ALA A CA 1
ATOM 685 C C . ALA A 1 89 ? -4.246 15.541 0.235 1.00 93.44 89 ALA A C 1
ATOM 687 O O . ALA A 1 89 ? -4.860 16.384 0.884 1.00 93.44 89 ALA A O 1
ATOM 688 N N . GLY A 1 90 ? -2.925 15.637 0.033 1.00 93.81 90 GLY A N 1
ATOM 689 C CA . GLY A 1 90 ? -2.099 16.735 0.542 1.00 93.81 90 GLY A CA 1
ATOM 690 C C . GLY A 1 90 ? -1.659 16.575 1.999 1.00 93.81 90 GLY A C 1
ATOM 691 O O . GLY A 1 90 ? -1.092 17.511 2.562 1.00 93.81 90 GLY A O 1
ATOM 692 N N . LEU A 1 91 ? -1.886 15.408 2.612 1.00 95.31 91 LEU A N 1
ATOM 693 C CA . LEU A 1 91 ? -1.432 15.075 3.962 1.00 95.31 91 LEU A CA 1
ATOM 694 C C . LEU A 1 91 ? -0.148 14.253 3.880 1.00 95.31 91 LEU A C 1
ATOM 696 O O . LEU A 1 91 ? -0.179 13.060 3.579 1.00 95.31 91 LEU A O 1
ATOM 700 N N . ARG A 1 92 ? 0.988 14.894 4.155 1.00 94.75 92 ARG A N 1
ATOM 701 C CA . ARG A 1 92 ? 2.296 14.251 4.126 1.00 94.75 92 ARG A CA 1
ATOM 702 C C . ARG A 1 92 ? 2.479 13.360 5.348 1.00 94.75 92 ARG A C 1
ATOM 704 O O . ARG A 1 92 ? 2.702 13.852 6.456 1.00 94.75 92 ARG A O 1
ATOM 711 N N . LEU A 1 93 ? 2.440 12.055 5.105 1.00 95.69 93 LEU A N 1
ATOM 712 C CA . LEU A 1 93 ? 2.654 11.008 6.097 1.00 95.69 93 LEU A CA 1
ATOM 713 C C . LEU A 1 93 ? 3.589 9.924 5.549 1.00 95.69 93 LEU A C 1
ATOM 715 O O . LEU A 1 93 ? 3.723 9.723 4.338 1.00 95.69 93 LEU A O 1
ATOM 719 N N . THR A 1 94 ? 4.239 9.204 6.457 1.00 95.00 94 THR A N 1
ATOM 720 C CA . THR A 1 94 ? 5.130 8.080 6.149 1.00 95.00 94 THR A CA 1
ATOM 721 C C . THR A 1 94 ? 4.594 6.783 6.755 1.00 95.00 94 THR A C 1
ATOM 723 O O . THR A 1 94 ? 3.919 6.828 7.785 1.00 95.00 94 THR A O 1
ATOM 726 N N . PRO A 1 95 ? 4.926 5.605 6.187 1.00 93.25 95 PRO A N 1
ATOM 727 C CA . PRO A 1 95 ? 4.565 4.329 6.804 1.00 93.25 95 PRO A CA 1
ATOM 728 C C . PRO A 1 95 ? 5.064 4.220 8.246 1.00 93.25 95 PRO A C 1
ATOM 730 O O . PRO A 1 95 ? 4.327 3.766 9.111 1.00 93.25 95 PRO A O 1
ATOM 733 N N . LYS A 1 96 ? 6.281 4.711 8.522 1.00 94.69 96 LYS A N 1
ATOM 734 C CA . LYS A 1 96 ? 6.851 4.743 9.874 1.00 94.69 96 LYS A CA 1
ATOM 735 C C . LYS A 1 96 ? 5.937 5.478 10.861 1.00 94.69 96 LYS A C 1
ATOM 737 O O . LYS A 1 96 ? 5.651 4.934 11.919 1.00 94.69 96 LYS A O 1
ATOM 742 N N . GLN A 1 97 ? 5.437 6.658 10.490 1.00 96.44 97 GLN A N 1
ATOM 743 C CA . GLN A 1 97 ? 4.534 7.429 11.348 1.00 96.44 97 GLN A CA 1
ATOM 744 C C . GLN A 1 97 ? 3.239 6.679 11.660 1.00 96.44 97 GLN A C 1
ATOM 746 O O . GLN A 1 97 ? 2.783 6.762 12.784 1.00 96.44 97 GLN A O 1
ATOM 751 N N . LEU A 1 98 ? 2.666 5.916 10.725 1.00 96.56 98 LEU A N 1
ATOM 752 C CA . LEU A 1 98 ? 1.460 5.118 11.002 1.00 96.56 98 LEU A CA 1
ATOM 753 C C . 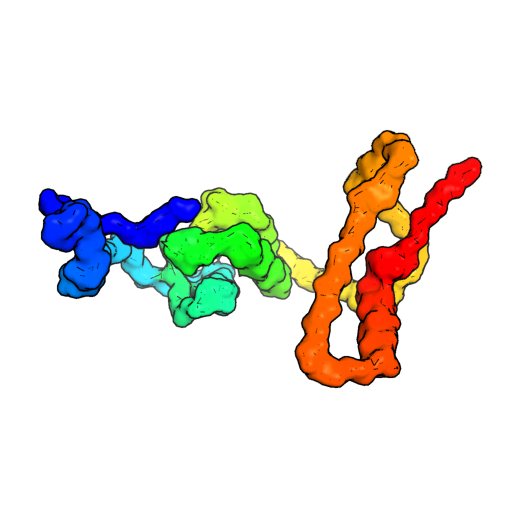LEU A 1 98 ? 1.729 3.952 11.962 1.00 96.56 98 LEU A C 1
ATOM 755 O O . LEU A 1 98 ? 0.869 3.601 12.760 1.00 96.56 98 LEU A O 1
ATOM 759 N N . PHE A 1 99 ? 2.930 3.372 11.936 1.00 94.38 99 PHE A N 1
ATOM 760 C CA . PHE A 1 99 ? 3.324 2.369 12.930 1.00 94.38 99 PHE A CA 1
ATOM 761 C C . PHE A 1 99 ? 3.569 2.972 14.323 1.00 94.38 99 PHE A C 1
ATOM 763 O O . PHE A 1 99 ? 3.297 2.308 15.323 1.00 94.38 99 PHE A O 1
ATOM 770 N N . GLU A 1 100 ? 4.083 4.202 14.393 1.00 96.31 100 GLU A N 1
ATOM 771 C CA . GLU A 1 100 ? 4.332 4.929 15.649 1.00 96.31 100 GLU A CA 1
ATOM 772 C C . GLU A 1 100 ? 3.060 5.579 16.225 1.00 96.31 100 GLU A C 1
ATOM 774 O O . GLU A 1 100 ? 2.920 5.675 17.440 1.00 96.31 100 GLU A O 1
ATOM 779 N N . HIS A 1 101 ? 2.129 5.984 15.361 1.00 97.56 101 HIS A N 1
ATOM 780 C CA . HIS A 1 101 ? 0.884 6.687 15.670 1.00 97.56 101 HIS A CA 1
ATOM 781 C C . HIS A 1 101 ? -0.272 5.903 15.051 1.00 97.56 101 HIS A C 1
ATOM 783 O O . HIS A 1 101 ? -0.581 6.042 13.869 1.00 97.56 101 HIS A O 1
ATOM 789 N N . GLN A 1 102 ? -0.863 5.006 15.831 1.00 96.81 102 GLN A N 1
ATOM 790 C CA . GLN A 1 102 ? -1.720 3.942 15.298 1.00 96.81 102 GLN A CA 1
ATOM 791 C C . GLN A 1 102 ? -3.196 4.334 15.254 1.00 96.81 102 GLN A C 1
ATOM 793 O O . GLN A 1 102 ? -4.022 3.545 14.801 1.00 96.81 102 GLN A O 1
ATOM 798 N N . THR A 1 103 ? -3.519 5.548 15.695 1.00 97.19 103 THR A N 1
ATOM 799 C CA . THR A 1 103 ? -4.863 6.128 15.670 1.00 97.19 103 THR A CA 1
ATOM 800 C C . THR A 1 103 ? -4.905 7.373 14.784 1.00 97.19 103 THR A C 1
ATOM 802 O O . THR A 1 103 ? -3.887 8.024 14.529 1.00 97.19 103 THR A O 1
ATOM 805 N N . ILE A 1 104 ? -6.098 7.742 14.314 1.00 97.62 104 ILE A N 1
ATOM 806 C CA . ILE A 1 104 ? -6.285 8.945 13.490 1.00 97.62 104 ILE A CA 1
ATOM 807 C C . ILE A 1 104 ? -5.928 10.211 14.274 1.00 97.62 104 ILE A C 1
ATOM 809 O O . ILE A 1 104 ? -5.314 11.106 13.699 1.00 97.62 104 ILE A O 1
ATOM 813 N N . ALA A 1 105 ? -6.279 10.287 15.561 1.00 97.19 105 ALA A N 1
ATOM 814 C CA . ALA A 1 105 ? -5.971 11.437 16.409 1.00 97.19 105 ALA A CA 1
ATOM 815 C C . ALA A 1 105 ? -4.453 11.675 16.508 1.00 97.19 105 ALA A C 1
ATOM 817 O O . ALA A 1 105 ? -3.974 12.795 16.322 1.00 97.19 105 ALA A O 1
ATOM 818 N N . GLU A 1 106 ? -3.677 10.612 16.736 1.00 97.56 106 GLU A N 1
ATOM 819 C CA . GLU A 1 106 ? -2.216 10.700 16.808 1.00 97.56 106 GLU A CA 1
ATOM 820 C C . GLU A 1 106 ? -1.601 11.025 15.441 1.00 97.56 106 GLU A C 1
ATOM 822 O O . GLU A 1 106 ? -0.695 11.855 15.349 1.00 97.56 106 GLU A O 1
ATOM 827 N N . LEU A 1 107 ? -2.111 10.423 14.360 1.00 97.06 107 LEU A N 1
ATOM 828 C CA . LEU A 1 107 ? -1.626 10.702 13.008 1.00 97.06 107 LEU A CA 1
ATOM 829 C C . LEU A 1 107 ? -1.921 12.122 12.556 1.00 97.06 107 LEU A C 1
ATOM 831 O O . LEU A 1 107 ? -1.066 12.752 11.935 1.00 97.06 107 LEU A O 1
ATOM 835 N N . ALA A 1 108 ? -3.109 12.634 12.866 1.00 96.62 108 ALA A N 1
ATOM 836 C CA . ALA A 1 108 ? -3.491 13.999 12.548 1.00 96.62 108 ALA A CA 1
ATOM 837 C C . ALA A 1 108 ? -2.557 15.010 13.229 1.00 96.62 108 ALA A C 1
ATOM 839 O O . ALA A 1 108 ? -2.213 16.018 12.615 1.00 96.62 108 ALA A O 1
ATOM 840 N N . ALA A 1 109 ? -2.086 14.713 14.446 1.00 96.50 109 ALA A N 1
ATOM 841 C CA . ALA A 1 109 ? -1.158 15.568 15.184 1.00 96.50 109 ALA A CA 1
ATOM 842 C C . ALA A 1 109 ? 0.242 15.659 14.546 1.00 96.50 109 ALA A C 1
ATOM 844 O O . ALA A 1 109 ? 0.923 16.671 14.713 1.00 96.50 109 ALA A O 1
ATOM 845 N N . VAL A 1 110 ? 0.674 14.630 13.808 1.00 96.62 110 VAL A N 1
ATOM 846 C CA . VAL A 1 110 ? 1.990 14.595 13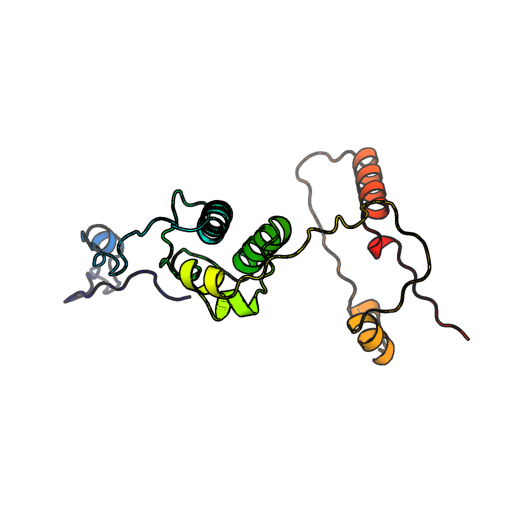.136 1.00 96.62 110 VAL A CA 1
ATOM 847 C C . VAL A 1 110 ? 1.917 14.792 11.621 1.00 96.62 110 VAL A C 1
ATOM 849 O O . VAL A 1 110 ? 2.954 14.855 10.951 1.00 96.62 110 VAL A O 1
ATOM 852 N N . ALA A 1 111 ? 0.709 14.880 11.062 1.00 94.62 111 ALA A N 1
ATOM 853 C CA . ALA A 1 111 ? 0.495 15.144 9.650 1.00 94.62 111 ALA A CA 1
ATOM 854 C C . ALA A 1 111 ? 0.947 16.568 9.309 1.00 94.62 111 ALA A C 1
ATOM 856 O O . ALA A 1 111 ? 0.567 17.541 9.956 1.00 94.62 111 ALA A O 1
ATOM 857 N N . SER A 1 112 ? 1.731 16.697 8.241 1.00 91.75 112 SER A N 1
ATOM 858 C CA . SER A 1 112 ? 2.065 18.003 7.665 1.00 91.75 112 SER A CA 1
ATOM 859 C C . SER A 1 112 ? 1.326 18.190 6.350 1.00 91.75 112 SER A C 1
ATOM 861 O O . SER A 1 112 ? 1.089 17.229 5.619 1.00 91.75 112 SER A O 1
ATOM 863 N N . THR A 1 113 ? 0.942 19.421 6.028 1.00 89.31 113 THR A N 1
ATOM 864 C CA . THR A 1 113 ? 0.347 19.717 4.726 1.00 89.31 113 THR A CA 1
ATOM 865 C C . THR A 1 113 ? 1.443 19.853 3.678 1.00 89.31 113 THR A C 1
ATOM 867 O O . THR A 1 113 ? 2.506 20.427 3.922 1.00 89.31 113 THR A O 1
ATOM 870 N N . MET A 1 114 ? 1.198 19.310 2.491 1.00 85.75 114 MET A N 1
ATOM 871 C CA . MET A 1 114 ? 2.078 19.475 1.340 1.00 85.75 114 MET A CA 1
ATOM 872 C C . MET A 1 114 ? 1.300 19.995 0.140 1.00 85.75 114 MET A C 1
ATOM 874 O O . MET A 1 114 ? 0.149 19.622 -0.082 1.00 85.75 114 MET A O 1
ATOM 878 N N . GLN A 1 115 ? 1.950 20.836 -0.664 1.00 79.62 115 GLN A N 1
ATOM 879 C CA . GLN A 1 115 ? 1.437 21.155 -1.988 1.00 79.62 115 GLN A CA 1
ATOM 880 C C . GLN A 1 115 ? 1.498 19.896 -2.848 1.00 79.62 115 GLN A C 1
ATOM 882 O O . GLN A 1 115 ? 2.562 19.301 -3.040 1.00 79.62 115 GLN A O 1
ATOM 887 N N . ILE A 1 116 ? 0.339 19.492 -3.357 1.00 77.12 116 ILE A N 1
ATOM 888 C CA . ILE A 1 116 ? 0.241 18.403 -4.318 1.00 77.12 116 ILE A CA 1
ATOM 889 C C . ILE A 1 116 ? 0.908 18.901 -5.597 1.00 77.12 116 ILE A C 1
ATOM 891 O O . ILE A 1 116 ? 0.390 19.779 -6.281 1.00 77.12 116 ILE A O 1
ATOM 895 N N . THR A 1 117 ? 2.094 18.377 -5.889 1.00 72.31 117 THR A N 1
ATOM 896 C CA . THR A 1 117 ? 2.739 18.598 -7.181 1.00 72.31 117 THR A CA 1
ATOM 897 C C . THR A 1 117 ? 2.298 17.466 -8.086 1.00 72.31 117 THR A C 1
ATOM 899 O O . THR A 1 117 ? 2.606 16.304 -7.817 1.00 72.31 117 THR A O 1
ATOM 902 N N . GLU A 1 118 ? 1.549 17.784 -9.136 1.00 70.75 118 GLU A N 1
ATOM 903 C CA . GLU A 1 118 ? 1.215 16.791 -10.148 1.00 70.75 118 GLU A CA 1
ATOM 904 C C . GLU A 1 118 ? 2.497 16.369 -10.867 1.00 70.75 118 GLU A C 1
ATOM 906 O O . GLU A 1 118 ? 3.117 17.142 -11.599 1.00 70.75 118 GLU A O 1
ATOM 911 N N . ALA A 1 119 ? 2.924 15.130 -10.624 1.00 71.44 119 ALA A N 1
ATOM 912 C CA . ALA A 1 119 ? 3.998 14.533 -11.395 1.00 71.44 119 ALA A CA 1
ATOM 913 C C . ALA A 1 119 ? 3.516 14.365 -12.838 1.00 71.44 119 ALA A C 1
ATOM 915 O O . ALA A 1 119 ? 2.475 13.743 -13.070 1.00 71.44 119 ALA A O 1
ATOM 916 N N . GLN A 1 120 ? 4.274 14.894 -13.799 1.00 77.25 120 GLN A N 1
ATOM 917 C CA . GLN A 1 120 ? 3.977 14.708 -15.216 1.00 77.25 120 GLN A CA 1
ATOM 918 C C . GLN A 1 120 ? 3.885 13.210 -15.528 1.00 77.25 120 GLN A C 1
ATOM 920 O O . GLN A 1 120 ? 4.819 12.459 -15.272 1.00 77.25 120 GLN A O 1
ATOM 925 N N . GLN A 1 121 ? 2.744 12.787 -16.072 1.00 77.88 121 GLN A N 1
ATOM 926 C CA . GLN A 1 121 ? 2.473 11.396 -16.467 1.00 77.88 121 GLN A CA 1
ATOM 927 C C . GLN A 1 121 ? 2.762 11.153 -17.959 1.00 77.88 121 GLN A C 1
ATOM 929 O O . GLN A 1 121 ? 2.257 10.203 -18.553 1.00 77.88 121 GLN A O 1
ATOM 934 N N . GLY A 1 122 ? 3.495 12.067 -18.598 1.00 82.31 122 GLY A N 1
ATOM 935 C CA . GLY A 1 122 ? 3.867 11.952 -20.004 1.00 82.31 122 GLY A CA 1
ATOM 936 C C . GLY A 1 122 ? 4.952 10.902 -20.222 1.00 82.31 122 GLY A C 1
ATOM 937 O O . GLY A 1 122 ? 5.607 10.461 -19.283 1.00 82.31 122 GLY A O 1
ATOM 938 N N . LEU A 1 123 ? 5.168 10.538 -21.486 1.00 82.81 123 LEU A N 1
ATOM 939 C CA . LEU A 1 123 ? 6.263 9.652 -21.862 1.00 82.81 123 LEU A CA 1
ATOM 940 C C . LEU A 1 123 ? 7.603 10.285 -21.465 1.00 82.81 123 LEU A C 1
ATOM 942 O O . LEU A 1 123 ? 7.947 11.359 -21.962 1.00 82.81 123 LEU A O 1
ATOM 946 N N . VAL A 1 124 ? 8.375 9.600 -20.621 1.00 85.75 124 VAL A N 1
ATOM 947 C CA . VAL A 1 124 ? 9.716 10.054 -20.245 1.00 85.75 124 VAL A CA 1
ATOM 948 C C . VAL A 1 124 ? 10.754 9.411 -21.165 1.00 85.75 124 VAL A C 1
ATOM 950 O O . VAL A 1 124 ? 10.721 8.206 -21.450 1.00 85.75 124 VAL A O 1
ATOM 953 N N . THR A 1 125 ? 11.681 10.237 -21.650 1.00 89.31 125 THR A N 1
ATOM 954 C CA . THR A 1 125 ? 12.844 9.838 -22.451 1.00 89.31 125 THR A CA 1
ATOM 955 C C . THR A 1 125 ? 14.051 10.670 -22.044 1.00 89.31 125 THR A C 1
ATOM 957 O O . THR A 1 125 ? 13.912 11.871 -21.826 1.00 89.31 125 THR A O 1
ATOM 960 N N . GLY A 1 126 ? 15.230 10.058 -22.003 1.00 91.56 126 GLY A N 1
ATOM 961 C CA . GLY A 1 126 ? 16.478 10.738 -21.668 1.00 91.56 126 GLY A CA 1
ATOM 962 C C . GLY A 1 126 ? 17.361 9.887 -20.769 1.00 91.56 126 GLY A C 1
ATOM 963 O O . GLY A 1 126 ? 17.024 8.749 -20.437 1.00 91.56 126 GLY A O 1
ATOM 964 N N . GLU A 1 127 ? 18.501 10.449 -20.389 1.00 91.94 127 GLU A N 1
ATOM 965 C CA . GLU A 1 127 ? 19.401 9.829 -19.425 1.00 91.94 127 GLU A CA 1
ATOM 966 C C . GLU A 1 127 ? 18.897 10.061 -18.001 1.00 91.94 127 GLU A C 1
ATOM 968 O O . GLU A 1 127 ? 18.419 11.143 -17.656 1.00 91.94 127 GLU A O 1
ATOM 973 N N . VAL A 1 128 ? 19.014 9.033 -17.165 1.00 91.56 128 VAL A N 1
ATOM 974 C CA . VAL A 1 128 ? 18.671 9.093 -15.745 1.00 91.56 128 VAL A CA 1
ATOM 975 C C . VAL A 1 128 ? 19.816 8.516 -14.929 1.00 91.56 128 VAL A C 1
ATOM 977 O O . VAL A 1 128 ? 20.473 7.558 -15.342 1.00 91.56 128 VAL A O 1
ATOM 980 N N . HIS A 1 129 ? 20.055 9.093 -13.756 1.00 92.94 129 HIS A N 1
ATOM 981 C CA . HIS A 1 129 ? 21.008 8.524 -12.813 1.00 92.94 129 HIS A CA 1
ATOM 982 C C . HIS A 1 129 ? 20.507 7.174 -12.298 1.00 92.94 129 HIS A C 1
ATOM 984 O O . HIS A 1 129 ? 19.302 6.956 -12.144 1.00 92.94 129 HIS A O 1
ATOM 990 N N . LEU A 1 130 ? 21.443 6.273 -11.999 1.00 94.44 130 LEU A N 1
ATOM 991 C CA . LEU A 1 130 ? 21.100 5.009 -11.368 1.00 94.44 130 LEU A CA 1
ATOM 992 C C . LEU A 1 130 ? 20.520 5.258 -9.973 1.00 94.44 130 LEU A C 1
ATOM 994 O O . LEU A 1 130 ? 20.996 6.086 -9.196 1.00 94.44 130 LEU A O 1
ATOM 998 N N . THR A 1 131 ? 19.500 4.483 -9.636 1.00 94.94 131 THR A N 1
ATOM 999 C CA . THR A 1 131 ? 18.988 4.399 -8.268 1.00 94.94 131 THR A CA 1
ATOM 1000 C C . THR A 1 131 ? 20.011 3.705 -7.355 1.00 94.94 131 THR A C 1
ATOM 1002 O O . THR A 1 131 ? 20.845 2.930 -7.838 1.00 94.94 131 THR A O 1
ATOM 1005 N N . PRO A 1 132 ? 19.937 3.896 -6.023 1.00 96.25 132 PRO A N 1
ATOM 1006 C CA . PRO A 1 132 ? 20.848 3.232 -5.089 1.00 96.25 132 PRO A CA 1
ATOM 1007 C C . PRO A 1 132 ? 20.899 1.705 -5.248 1.00 96.25 132 PRO A C 1
ATOM 1009 O O . PRO A 1 132 ? 21.974 1.114 -5.179 1.00 96.25 132 PRO A O 1
ATOM 1012 N N . ILE A 1 133 ? 19.756 1.063 -5.524 1.00 94.50 133 ILE A N 1
ATOM 1013 C CA . ILE A 1 133 ? 19.697 -0.391 -5.719 1.00 94.50 133 ILE A CA 1
ATOM 1014 C C . ILE A 1 133 ? 20.354 -0.834 -7.033 1.00 94.50 133 ILE A C 1
ATOM 1016 O O . ILE A 1 133 ? 21.010 -1.871 -7.067 1.00 94.50 133 ILE A O 1
ATOM 1020 N N . GLN A 1 134 ? 20.241 -0.038 -8.100 1.00 93.88 134 GLN A N 1
ATOM 1021 C CA . GLN A 1 134 ? 20.919 -0.312 -9.370 1.00 93.88 134 GLN A CA 1
ATOM 1022 C C . GLN A 1 134 ? 22.436 -0.154 -9.227 1.00 93.88 134 GLN A C 1
ATOM 1024 O O . GLN A 1 134 ? 23.179 -1.016 -9.690 1.00 93.88 134 GLN A O 1
ATOM 1029 N N . HIS A 1 135 ? 22.903 0.893 -8.534 1.00 94.56 135 HIS A N 1
ATOM 1030 C CA . HIS A 1 135 ? 24.320 1.037 -8.190 1.00 94.56 135 HIS A CA 1
ATOM 1031 C C . HIS A 1 135 ? 24.834 -0.179 -7.421 1.00 94.56 135 HIS A C 1
ATOM 1033 O O . HIS A 1 135 ? 25.828 -0.778 -7.826 1.00 94.56 135 HIS A O 1
ATOM 1039 N N . TRP A 1 136 ? 24.131 -0.569 -6.354 1.00 93.25 136 TRP A N 1
ATOM 1040 C CA . TRP A 1 136 ? 24.486 -1.739 -5.558 1.00 93.25 136 TRP A CA 1
ATOM 1041 C C . TRP A 1 136 ? 24.561 -3.009 -6.411 1.00 93.25 136 TRP A C 1
ATOM 1043 O O . TRP A 1 136 ? 25.541 -3.742 -6.301 1.00 93.25 136 TRP A O 1
ATOM 1053 N N . PHE A 1 137 ? 23.574 -3.239 -7.286 1.00 92.94 137 PHE A N 1
ATOM 1054 C CA . PHE A 1 137 ? 23.510 -4.409 -8.164 1.00 92.94 137 PHE A CA 1
ATOM 1055 C C . PHE A 1 137 ? 24.716 -4.492 -9.107 1.00 92.94 137 PHE A C 1
ATOM 1057 O O . PHE A 1 137 ? 25.391 -5.519 -9.146 1.00 92.94 137 PHE A O 1
ATOM 1064 N N . PHE A 1 138 ? 25.027 -3.413 -9.833 1.00 92.06 138 PHE A N 1
ATOM 1065 C CA . PHE A 1 138 ? 26.157 -3.412 -10.768 1.00 92.06 138 PHE A CA 1
ATOM 1066 C C . PHE A 1 138 ? 27.513 -3.471 -10.053 1.00 92.06 138 PHE A C 1
ATOM 1068 O O . PHE A 1 138 ? 28.445 -4.076 -10.572 1.00 92.06 138 PHE A O 1
ATOM 1075 N N . GLN A 1 139 ? 27.621 -2.925 -8.837 1.00 93.31 139 GLN A N 1
ATOM 1076 C CA . GLN A 1 139 ? 28.833 -3.029 -8.015 1.00 93.31 139 GLN A CA 1
ATOM 1077 C C . GLN A 1 139 ? 29.130 -4.456 -7.541 1.00 93.31 139 GLN A C 1
ATOM 1079 O O . GLN A 1 139 ? 30.287 -4.758 -7.253 1.00 93.31 139 GLN A O 1
ATOM 1084 N N . GLN A 1 140 ? 28.128 -5.342 -7.474 1.00 90.19 140 GLN A N 1
ATOM 1085 C CA . GLN A 1 140 ? 28.352 -6.727 -7.051 1.00 90.19 140 GLN A CA 1
ATOM 1086 C C . GLN A 1 140 ? 29.235 -7.518 -8.033 1.00 90.19 140 GLN A C 1
ATOM 1088 O O . GLN A 1 140 ? 29.774 -8.548 -7.635 1.00 90.19 140 GLN A O 1
ATOM 1093 N N . ASN A 1 141 ? 29.373 -7.081 -9.298 1.00 87.50 141 ASN A N 1
ATOM 1094 C CA . ASN A 1 141 ? 30.103 -7.803 -10.354 1.00 87.50 141 ASN A CA 1
ATOM 1095 C C . ASN A 1 141 ? 29.764 -9.306 -10.384 1.00 87.50 141 ASN A C 1
ATOM 1097 O O . ASN A 1 141 ? 30.643 -10.170 -10.395 1.00 87.50 141 ASN A O 1
ATOM 1101 N N . LEU A 1 142 ? 28.464 -9.619 -10.344 1.00 88.50 142 LEU A N 1
ATOM 1102 C CA . LEU A 1 142 ? 27.990 -10.994 -10.218 1.00 88.50 142 LEU A CA 1
ATOM 1103 C C . LEU A 1 142 ? 28.446 -11.842 -11.415 1.00 88.50 142 LEU A C 1
ATOM 1105 O O . LEU A 1 142 ? 28.219 -11.441 -12.558 1.00 88.50 142 LEU A O 1
ATOM 1109 N N . PRO A 1 143 ? 28.981 -13.055 -11.189 1.00 89.44 143 PRO A N 1
ATOM 1110 C CA . PRO A 1 143 ? 29.371 -13.954 -12.277 1.00 89.44 143 PRO A CA 1
ATOM 1111 C C . PRO A 1 143 ? 28.165 -14.435 -13.102 1.00 89.44 143 PRO A C 1
ATOM 1113 O O . PRO A 1 143 ? 28.313 -14.825 -14.257 1.00 89.44 143 PRO A O 1
ATOM 1116 N N . GLN A 1 144 ? 26.963 -14.414 -12.513 1.00 90.19 144 GLN A N 1
ATOM 1117 C CA . GLN A 1 144 ? 25.706 -14.834 -13.136 1.00 90.19 144 GLN A CA 1
ATOM 1118 C C . GLN A 1 144 ? 24.599 -13.793 -12.884 1.00 90.19 144 GLN A C 1
ATOM 1120 O O . GLN A 1 144 ? 23.742 -13.990 -12.022 1.00 90.19 144 GLN A O 1
ATOM 1125 N N . PRO A 1 145 ? 24.576 -12.672 -13.626 1.00 84.25 145 PRO A N 1
ATOM 1126 C CA . PRO A 1 145 ? 23.615 -11.588 -13.387 1.00 84.25 145 PRO A CA 1
ATOM 1127 C C . PRO A 1 145 ? 22.154 -11.996 -13.647 1.00 84.25 145 PRO A C 1
ATOM 1129 O O . PRO A 1 145 ? 21.238 -11.412 -13.074 1.00 84.25 145 PRO A O 1
ATOM 1132 N N . HIS A 1 146 ? 21.925 -13.037 -14.454 1.00 87.94 146 HIS A N 1
ATOM 1133 C CA . HIS A 1 146 ? 20.596 -13.575 -14.767 1.00 87.94 146 HIS A CA 1
ATOM 1134 C C . HIS A 1 146 ? 19.891 -14.246 -13.576 1.00 87.94 146 HIS A C 1
ATOM 1136 O O . HIS A 1 146 ? 18.720 -14.595 -13.693 1.00 87.94 146 HIS A O 1
ATOM 1142 N N . HIS A 1 147 ? 20.563 -14.420 -12.430 1.00 88.69 147 HIS A N 1
ATOM 1143 C CA . HIS A 1 147 ? 19.945 -14.949 -11.208 1.00 88.69 147 HIS A CA 1
ATOM 1144 C C . HIS A 1 147 ? 18.730 -14.123 -10.746 1.00 88.69 147 HIS A C 1
ATOM 1146 O O . HIS A 1 147 ? 17.834 -14.644 -10.092 1.00 88.69 147 HIS A O 1
ATOM 1152 N N . PHE A 1 148 ? 18.677 -12.842 -11.116 1.00 89.12 148 PHE A N 1
ATOM 1153 C CA . PHE A 1 148 ? 17.578 -11.936 -10.779 1.00 89.12 148 PHE A CA 1
ATOM 1154 C C . PHE A 1 148 ? 16.444 -11.924 -11.815 1.00 89.12 148 PHE A C 1
ATOM 1156 O O . PHE A 1 148 ? 15.514 -11.126 -11.695 1.00 89.12 148 PHE A O 1
ATOM 1163 N N . ASN A 1 149 ? 16.486 -12.799 -12.825 1.00 92.69 149 ASN A N 1
ATOM 1164 C CA . ASN A 1 149 ? 15.385 -12.938 -13.769 1.00 92.69 149 ASN A CA 1
ATOM 1165 C C . ASN A 1 149 ? 14.149 -13.490 -13.049 1.00 92.69 149 ASN A C 1
ATOM 1167 O O . ASN A 1 149 ? 14.195 -14.551 -12.430 1.00 92.69 149 ASN A O 1
ATOM 1171 N N . GLN A 1 150 ? 13.023 -12.795 -13.184 1.00 93.88 150 GLN A N 1
ATOM 1172 C CA . GLN A 1 150 ? 11.726 -13.277 -12.724 1.00 93.88 150 GLN A CA 1
ATOM 1173 C C . GLN A 1 150 ? 10.941 -13.808 -13.921 1.00 93.88 150 GLN A C 1
ATOM 1175 O O . GLN A 1 150 ? 10.721 -13.089 -14.894 1.00 93.88 150 GLN A O 1
ATOM 1180 N N . ALA A 1 151 ? 10.520 -15.068 -13.849 1.00 94.38 151 ALA A N 1
ATOM 1181 C CA . ALA A 1 151 ? 9.672 -15.697 -14.851 1.00 94.38 151 ALA A CA 1
ATOM 1182 C C . ALA A 1 151 ? 8.385 -16.182 -14.184 1.00 94.38 151 ALA A C 1
ATOM 1184 O O . ALA A 1 151 ? 8.424 -16.815 -13.130 1.00 94.38 151 ALA A O 1
ATOM 1185 N N . VAL A 1 152 ? 7.248 -15.888 -14.810 1.00 94.19 152 VAL A N 1
ATOM 1186 C CA . VAL A 1 152 ? 5.928 -16.337 -14.361 1.00 94.19 152 VAL A CA 1
ATOM 1187 C C . VAL A 1 152 ? 5.262 -17.052 -15.527 1.00 94.19 152 VAL A C 1
ATOM 1189 O O . VAL A 1 152 ? 5.183 -16.506 -16.626 1.00 94.19 152 VAL A O 1
ATOM 1192 N N . LEU A 1 153 ? 4.789 -18.273 -15.284 1.00 95.31 153 LEU A N 1
ATOM 1193 C CA . LEU A 1 153 ? 3.951 -19.004 -16.226 1.00 95.31 153 LEU A CA 1
ATOM 1194 C C . LEU A 1 153 ? 2.490 -18.787 -15.837 1.00 95.31 153 LEU A C 1
ATOM 1196 O O . LEU A 1 153 ? 2.091 -19.113 -14.721 1.00 95.31 153 LEU A O 1
ATOM 1200 N N . LEU A 1 154 ? 1.708 -18.236 -16.760 1.00 91.12 154 LEU A N 1
ATOM 1201 C CA . LEU A 1 154 ? 0.278 -18.014 -16.582 1.00 91.12 154 LEU A CA 1
ATOM 1202 C C . LEU A 1 154 ? -0.491 -18.931 -17.528 1.00 91.12 154 LEU A C 1
ATOM 1204 O O . LEU A 1 154 ? -0.173 -19.014 -18.714 1.00 91.12 154 LEU A O 1
ATOM 1208 N N . GLN A 1 155 ? -1.511 -19.597 -16.999 1.00 91.56 155 GLN A N 1
ATOM 1209 C CA . GLN A 1 155 ? -2.465 -20.365 -17.786 1.00 91.56 155 GLN A CA 1
ATOM 1210 C C . GLN A 1 155 ? -3.764 -19.567 -17.891 1.00 91.56 155 GLN A C 1
ATOM 1212 O O . GLN A 1 155 ? -4.286 -19.092 -16.885 1.00 91.56 155 GLN A O 1
ATOM 1217 N N . VAL A 1 156 ? -4.276 -19.425 -19.110 1.00 89.12 156 VAL A N 1
ATOM 1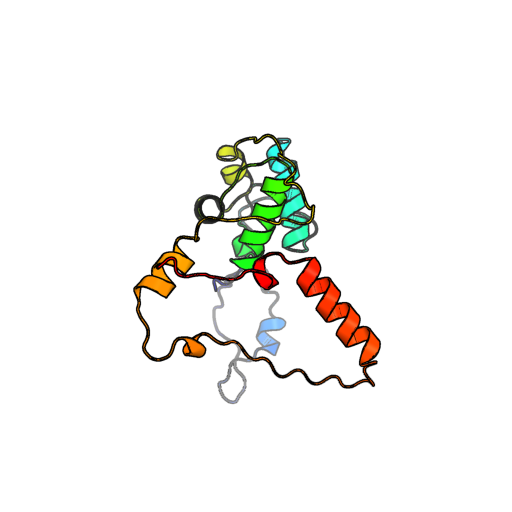218 C CA . VAL A 1 156 ? -5.565 -18.782 -19.379 1.00 89.12 156 VAL A CA 1
ATOM 1219 C C . VAL A 1 156 ? -6.554 -19.884 -19.743 1.00 89.12 156 VAL A C 1
ATOM 1221 O O . VAL A 1 156 ? -6.289 -20.672 -20.647 1.00 89.12 156 VAL A O 1
ATOM 1224 N N . GLU A 1 157 ? -7.661 -19.982 -19.008 1.00 85.88 157 GLU A N 1
ATOM 1225 C CA . GLU A 1 157 ? -8.671 -21.030 -19.222 1.00 85.88 157 GLU A CA 1
ATOM 1226 C C . GLU A 1 157 ? -9.524 -20.776 -20.473 1.00 85.88 157 GLU A C 1
ATOM 1228 O O . GLU A 1 157 ? -10.051 -21.710 -21.075 1.00 85.88 157 GLU A O 1
ATOM 1233 N N . GLN A 1 158 ? -9.661 -19.511 -20.873 1.00 88.19 158 GLN A N 1
ATOM 1234 C CA . GLN A 1 158 ? -10.396 -19.098 -22.064 1.00 88.19 158 GLN A CA 1
ATOM 1235 C C . GLN A 1 158 ? -9.463 -18.915 -23.266 1.00 88.19 158 GLN A C 1
ATOM 1237 O O . GLN A 1 158 ? -8.268 -18.652 -23.122 1.00 88.19 158 GLN A O 1
ATOM 1242 N N . ASN A 1 159 ? -10.030 -18.988 -24.474 1.00 86.25 159 ASN A N 1
ATOM 1243 C CA . ASN A 1 159 ? -9.302 -18.636 -25.692 1.00 86.25 159 ASN A CA 1
ATOM 1244 C C . ASN A 1 159 ? -8.786 -17.192 -25.594 1.00 86.25 159 ASN A C 1
ATOM 1246 O O . ASN A 1 159 ? -9.564 -16.257 -25.407 1.00 86.25 159 ASN A O 1
ATOM 1250 N N . CYS A 1 160 ? -7.473 -17.024 -25.731 1.00 88.88 160 CYS A N 1
ATOM 1251 C CA . CYS A 1 160 ? -6.812 -15.726 -25.720 1.00 88.88 160 CYS A CA 1
ATOM 1252 C C . CYS A 1 160 ? -6.537 -15.279 -27.160 1.00 88.88 160 CYS A C 1
ATOM 1254 O O . CYS A 1 160 ? -5.911 -16.008 -27.931 1.00 88.88 160 CYS A O 1
ATOM 1256 N N . ASP A 1 161 ? -6.993 -14.081 -27.523 1.00 93.56 161 ASP A N 1
ATOM 1257 C CA . ASP A 1 161 ? -6.599 -13.445 -28.778 1.00 93.56 161 ASP A CA 1
ATOM 1258 C C . ASP A 1 161 ? -5.147 -12.960 -28.659 1.00 93.56 161 ASP A C 1
ATOM 1260 O O . ASP A 1 161 ? -4.838 -12.004 -27.942 1.00 93.56 161 ASP A O 1
ATOM 1264 N N . LEU A 1 162 ? -4.248 -13.640 -29.369 1.00 92.62 162 LEU A N 1
ATOM 1265 C CA . LEU A 1 162 ? -2.816 -13.353 -29.338 1.00 92.62 162 LEU A CA 1
ATOM 1266 C C . LEU A 1 162 ? -2.475 -11.960 -29.884 1.00 92.62 162 LEU A C 1
ATOM 1268 O O . LEU A 1 162 ? -1.496 -11.362 -29.439 1.00 92.62 162 LEU A O 1
ATOM 1272 N N . VAL A 1 163 ? -3.276 -11.424 -30.810 1.00 96.38 163 VAL A N 1
ATOM 1273 C CA . VAL A 1 163 ? -3.062 -10.081 -31.364 1.00 96.38 163 VAL A CA 1
ATOM 1274 C C . VAL A 1 163 ? -3.365 -9.036 -30.298 1.00 96.38 163 VAL A C 1
ATOM 1276 O O . VAL A 1 163 ? -2.556 -8.132 -30.076 1.00 96.38 163 VAL A O 1
ATOM 1279 N N . LEU A 1 164 ? -4.483 -9.190 -29.585 1.00 95.31 164 LEU A N 1
ATOM 1280 C CA . LEU A 1 164 ? -4.832 -8.307 -28.470 1.00 95.31 164 LEU A CA 1
ATOM 1281 C C . LEU A 1 164 ? -3.828 -8.420 -27.320 1.00 95.31 164 LEU A C 1
ATOM 1283 O O . LEU A 1 164 ? -3.435 -7.400 -26.756 1.00 95.31 164 LEU A O 1
ATOM 1287 N N . LEU A 1 165 ? -3.360 -9.629 -26.998 1.00 93.88 165 LEU A N 1
ATOM 1288 C CA . LEU A 1 165 ? -2.338 -9.826 -25.968 1.00 93.88 165 LEU A CA 1
ATOM 1289 C C . LEU A 1 165 ? -1.031 -9.107 -26.326 1.00 93.88 165 LEU A C 1
ATOM 1291 O O . LEU A 1 165 ? -0.460 -8.406 -25.490 1.00 93.88 165 LEU A O 1
ATOM 1295 N N . GLN A 1 166 ? -0.573 -9.231 -27.573 1.00 95.75 166 GLN A N 1
ATOM 1296 C CA . GLN A 1 166 ? 0.617 -8.527 -28.042 1.00 95.75 166 GLN A CA 1
ATOM 1297 C C . GLN A 1 166 ? 0.443 -7.005 -27.948 1.00 95.75 166 GLN A C 1
ATOM 1299 O O . GLN A 1 166 ? 1.346 -6.315 -27.472 1.00 95.75 166 GLN A O 1
ATOM 1304 N N . GLN A 1 167 ? -0.713 -6.479 -28.360 1.00 97.44 167 GLN A N 1
ATOM 1305 C CA . GLN A 1 167 ? -1.019 -5.051 -28.247 1.00 97.44 167 GLN A CA 1
ATOM 1306 C C . GLN A 1 167 ? -1.019 -4.592 -26.786 1.00 97.44 167 GLN A C 1
ATOM 1308 O O . GLN A 1 167 ? -0.414 -3.570 -26.469 1.00 97.44 167 GLN A O 1
ATOM 1313 N N . ALA A 1 168 ? -1.624 -5.364 -25.881 1.00 95.81 168 ALA A N 1
ATOM 1314 C CA . ALA A 1 168 ? -1.643 -5.061 -24.454 1.00 95.81 168 ALA A CA 1
ATOM 1315 C C . ALA A 1 168 ? -0.225 -5.014 -23.860 1.00 95.81 168 ALA A C 1
ATOM 1317 O O . ALA A 1 168 ? 0.114 -4.063 -23.157 1.00 95.81 168 ALA A O 1
ATOM 1318 N N . ILE A 1 169 ? 0.636 -5.981 -24.199 1.00 95.81 169 ILE A N 1
ATOM 1319 C CA . ILE A 1 169 ? 2.042 -5.991 -23.762 1.00 95.81 169 ILE A CA 1
ATOM 1320 C C . ILE A 1 169 ? 2.789 -4.763 -24.300 1.00 95.81 169 ILE A C 1
ATOM 1322 O O . ILE A 1 169 ? 3.517 -4.114 -23.552 1.00 95.81 169 ILE A O 1
ATOM 1326 N N . GLN A 1 170 ? 2.589 -4.398 -25.569 1.00 96.44 170 GLN A N 1
ATOM 1327 C CA . GLN A 1 170 ? 3.201 -3.195 -26.142 1.00 96.44 170 GLN A CA 1
ATOM 1328 C C . GLN A 1 170 ? 2.751 -1.921 -25.413 1.00 96.44 170 GLN A C 1
ATOM 1330 O O . GLN A 1 170 ? 3.583 -1.063 -25.120 1.00 96.44 170 GLN A O 1
ATOM 1335 N N . GLN A 1 171 ? 1.464 -1.810 -25.070 1.00 95.62 171 GLN A N 1
ATOM 1336 C CA . GLN A 1 171 ? 0.955 -0.677 -24.294 1.00 95.62 171 GLN A CA 1
ATOM 1337 C C . GLN A 1 171 ? 1.543 -0.635 -22.880 1.00 95.62 171 GLN A C 1
ATOM 1339 O O . GLN A 1 171 ? 1.908 0.442 -22.418 1.00 95.62 171 GLN A O 1
ATOM 1344 N N . LEU A 1 172 ? 1.718 -1.782 -22.216 1.00 95.12 172 LEU A N 1
ATOM 1345 C CA . LEU A 1 172 ? 2.381 -1.849 -20.908 1.00 95.12 172 LEU A CA 1
ATOM 1346 C C . LEU A 1 172 ? 3.835 -1.367 -20.976 1.00 95.12 172 LEU A C 1
ATOM 1348 O O . LEU A 1 172 ? 4.265 -0.601 -20.116 1.00 95.12 172 LEU A O 1
ATOM 1352 N N . VAL A 1 173 ? 4.579 -1.765 -22.013 1.00 94.44 173 VAL A N 1
ATOM 1353 C CA . VAL A 1 173 ? 5.957 -1.298 -22.231 1.00 94.44 173 VAL A CA 1
ATOM 1354 C C . VAL A 1 173 ? 5.996 0.215 -22.460 1.00 94.44 173 VAL A C 1
ATOM 1356 O O . VAL A 1 173 ? 6.862 0.890 -21.912 1.00 94.44 173 VAL A O 1
ATOM 1359 N N . LEU A 1 174 ? 5.059 0.773 -23.232 1.00 92.00 174 LEU A N 1
ATOM 1360 C CA . LEU A 1 174 ? 4.975 2.222 -23.450 1.00 92.00 174 LEU A CA 1
ATOM 1361 C C . LEU A 1 174 ? 4.583 2.985 -22.180 1.00 92.00 174 LEU A C 1
ATOM 1363 O O . LEU A 1 174 ? 5.129 4.056 -21.931 1.00 92.00 174 LEU A O 1
ATOM 1367 N N . HIS A 1 175 ? 3.667 2.431 -21.387 1.00 90.88 175 HIS A N 1
ATOM 1368 C CA . HIS A 1 175 ? 3.158 3.048 -20.166 1.00 90.88 175 HIS A CA 1
ATOM 1369 C C . HIS A 1 175 ? 4.182 3.049 -19.022 1.00 90.88 175 HIS A C 1
ATOM 1371 O O . HIS A 1 175 ? 4.232 4.000 -18.246 1.00 90.88 175 HIS A O 1
ATOM 1377 N N . HIS A 1 176 ? 5.008 2.004 -18.909 1.00 91.94 176 HIS A N 1
ATOM 1378 C CA . HIS A 1 176 ? 5.987 1.870 -17.832 1.00 91.94 176 HIS A CA 1
ATOM 1379 C C . HIS A 1 176 ? 7.412 2.137 -18.321 1.00 91.94 176 HIS A C 1
ATOM 1381 O O . HIS A 1 176 ? 8.075 1.252 -18.861 1.00 91.94 176 HIS A O 1
ATOM 1387 N N . ASP A 1 177 ? 7.929 3.335 -18.039 1.00 91.19 177 ASP A N 1
ATOM 1388 C CA . ASP A 1 177 ? 9.276 3.770 -18.443 1.00 91.19 177 ASP A CA 1
ATOM 1389 C C . ASP A 1 177 ? 10.382 2.779 -18.052 1.00 91.19 177 ASP A C 1
ATOM 1391 O O . ASP A 1 177 ? 11.305 2.538 -18.829 1.00 91.19 177 ASP A O 1
ATOM 1395 N N . ALA A 1 178 ? 10.254 2.143 -16.881 1.00 91.38 178 ALA A N 1
ATOM 1396 C CA . ALA A 1 178 ? 11.206 1.154 -16.383 1.00 91.38 178 ALA A CA 1
ATOM 1397 C C . ALA A 1 178 ? 11.404 -0.041 -17.337 1.00 91.38 178 ALA A C 1
ATOM 1399 O O . ALA A 1 178 ? 12.514 -0.560 -17.437 1.00 91.38 178 ALA A O 1
ATOM 1400 N N . LEU A 1 179 ? 10.361 -0.448 -18.074 1.00 94.06 179 LEU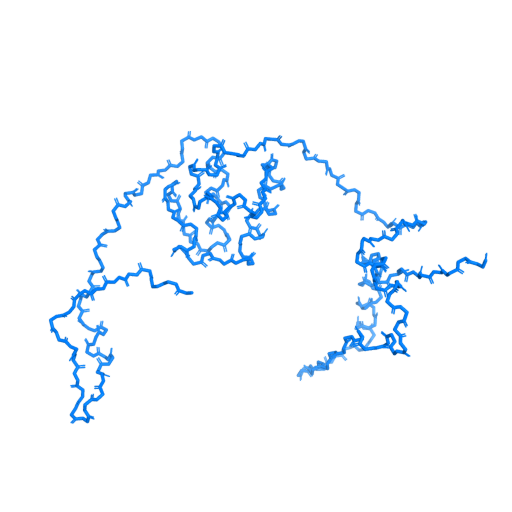 A N 1
ATOM 1401 C CA . LEU A 1 179 ? 10.423 -1.545 -19.051 1.00 94.06 179 LEU A CA 1
ATOM 1402 C C . LEU A 1 179 ? 11.168 -1.158 -20.337 1.00 94.06 179 LEU A C 1
ATOM 1404 O O . LEU A 1 179 ? 11.499 -2.026 -21.143 1.00 94.06 179 LEU A O 1
ATOM 1408 N N . ARG A 1 180 ? 11.434 0.137 -20.534 1.00 93.44 180 ARG A N 1
ATOM 1409 C CA . ARG A 1 180 ? 12.156 0.694 -21.687 1.00 93.44 180 ARG A CA 1
ATOM 1410 C C . ARG A 1 180 ? 13.568 1.158 -21.323 1.00 93.44 180 ARG A C 1
ATOM 1412 O O . ARG A 1 180 ? 14.262 1.709 -22.176 1.00 93.44 180 ARG A O 1
ATOM 1419 N N . LEU A 1 181 ? 14.000 0.957 -20.075 1.00 93.38 181 LEU A N 1
ATOM 1420 C CA . LEU A 1 181 ? 15.339 1.331 -19.633 1.00 93.38 181 LEU A CA 1
ATOM 1421 C C . LEU A 1 181 ? 16.403 0.458 -20.297 1.00 93.38 181 LEU A C 1
ATOM 1423 O O . LEU A 1 181 ? 16.265 -0.759 -20.418 1.00 93.38 181 LEU A O 1
ATOM 1427 N N . ARG A 1 182 ? 17.516 1.095 -20.660 1.00 93.62 182 ARG A N 1
ATOM 1428 C CA . ARG A 1 182 ? 18.730 0.426 -21.116 1.00 93.62 182 ARG A CA 1
ATOM 1429 C C . ARG A 1 182 ? 19.904 0.926 -20.292 1.00 93.62 182 ARG A C 1
ATOM 1431 O O . ARG A 1 182 ? 20.137 2.126 -20.210 1.00 93.62 182 ARG A O 1
ATOM 1438 N N . PHE A 1 183 ? 20.652 -0.004 -19.714 1.00 92.25 183 PHE A N 1
ATOM 1439 C CA . PHE A 1 183 ? 21.880 0.299 -18.990 1.00 92.25 183 PHE A CA 1
ATOM 1440 C C . PHE A 1 183 ? 23.061 0.224 -19.952 1.00 92.25 183 PHE A C 1
ATOM 1442 O O . PHE A 1 183 ? 23.161 -0.712 -20.750 1.00 92.25 183 PHE A O 1
ATOM 1449 N N . VAL A 1 184 ? 23.940 1.219 -19.889 1.00 90.94 184 VAL A N 1
ATOM 1450 C CA . VAL A 1 184 ? 25.161 1.295 -20.693 1.00 90.94 184 VAL A CA 1
ATOM 1451 C C . VAL A 1 184 ? 26.350 1.491 -19.763 1.00 90.94 184 VAL A C 1
ATOM 1453 O O . VAL A 1 184 ? 26.263 2.226 -18.782 1.00 90.94 184 VAL A O 1
ATOM 1456 N N . GLN A 1 185 ? 27.455 0.815 -20.060 1.00 84.94 185 GLN A N 1
ATOM 1457 C CA . GLN A 1 185 ? 28.732 1.042 -19.399 1.00 84.94 185 GLN A CA 1
ATOM 1458 C C . GLN A 1 185 ? 29.542 1.976 -20.298 1.00 84.94 185 GLN A C 1
ATOM 1460 O O . GLN A 1 185 ? 29.793 1.641 -21.455 1.00 84.94 185 GLN A O 1
ATOM 1465 N N . ALA A 1 186 ? 29.885 3.164 -19.800 1.00 79.38 186 ALA A N 1
ATOM 1466 C CA . ALA A 1 186 ? 30.814 4.042 -20.500 1.00 79.38 186 ALA A CA 1
ATOM 1467 C C . ALA A 1 186 ? 32.224 3.436 -20.411 1.00 79.38 186 ALA A C 1
ATOM 1469 O O . ALA A 1 186 ? 32.638 3.020 -19.326 1.00 79.38 186 ALA A O 1
ATOM 1470 N N . ASN A 1 187 ? 32.900 3.344 -21.559 1.00 57.47 187 ASN A N 1
ATOM 1471 C CA . ASN A 1 187 ? 34.297 2.913 -21.663 1.00 57.47 187 ASN A CA 1
ATOM 1472 C C . ASN A 1 187 ? 35.254 3.967 -21.105 1.00 57.47 187 ASN A C 1
ATOM 1474 O O . ASN A 1 187 ? 34.950 5.171 -21.269 1.00 57.47 187 ASN A O 1
#

Sequence (187 aa):
MMPSAFVMLESLPLLPNGKVDRIALLHLNLTPPEPETKFVQPTTTIEGVLAKIWAEVLRIEQVGIHDNFFELGGDSILSIQAIARANKAGLRLTPKQLFEHQTIAELAAVASTMQITEAQQGLVTGEVHLTPIQHWFFQQNLPQPHHFNQAVLLQVEQNCDLVLLQQAIQQLVLHHDALRLRFVQAN

InterPro domains:
  IPR001242 Condensation domain [PF00668] (126-186)
  IPR006162 Phosphopantetheine attachment site [PS00012] (71-86)
  IPR009081 Phosphopantetheine binding ACP domain [PF00550] (50-109)
  IPR009081 Phosphopantetheine binding ACP domain [PS50075] (41-115)
  IPR020806 Polyketide synthase-like, phosphopantetheine-binding domain [SM00823] (47-115)
  IPR023213 Chloramphenicol acetyltransferase-like domain superfamily [G3DSA:3.30.559.10] (116-187)
  IPR036736 ACP-like superfamily [G3DSA:1.10.1200.10] (35-115)
  IPR036736 ACP-like superfamily [SSF47336] (40-109)
  IPR045851 AMP-binding enzyme domain superfamily [G3DSA:3.30.300.30] (1-31)

Radius of gyration: 25.2 Å; chains: 1; bounding box: 57×59×64 Å

pLDDT: mean 89.55, std 9.66, range [55.19, 97.81]

Secondary structure (DSSP, 8-state):
---S-----SS--B-TTS-B-HHHHHHS---PPPPSS------SHHHHHHHHHHHHHHT-S---TT--TTTTT--HHHHHHHHHHHHHTTEE--HHHHHH--SHHHHHHH-EE--------SPP-S--PPPHHHHHHHHT--S-GGGG--------SSPP-HHHHHHHHHHHHHH-GGGG-------

Organism: NCBI:txid2530354